Protein AF-A0A8H5B8P2-F1 (afdb_monomer)

Foldseek 3Di:
DDDDDDDFDADPDDDDDDDDDDDDDDDDDDDDDDDDDDDDDDDDDDDPPPPPPPPPPPPPPPDQKDFDQCQAFPQWKDFLQDALQPIDGPNHGDDPVQQQAARIVVFAQWAWEDEPLFPDIFIFGPPDPPDGGGNNSVRRSSSVQQQATDDPVRLVPDDPVLNVLLVVLLVVVLVVCVVPPVSSVVSSVSGRGNVSSCSPQRIWGHWAQDPVDSRYIYTDTD

pLDDT: mean 80.76, std 22.69, range [33.31, 98.12]

InterPro domains:
  IPR046522 Domain of unknown function DUF6699 [PF20415] (76-209)

Sequence (222 aa):
MPSRSKTVRFAHENTIYYPSPAPLAFASSISTATPPTRTYSLPVPRASQKHHVAHIHHQSHATISVPHRYFAPSSISWDLRDRPSTITRYQHHLSSHALNEPATSPPTDFLRIIIPSAPWSIKVYPTTHGAYVRVSDVLDAIYTAFRTNVRSSEFAQLSSRDQSSTSAAYQERYRRLRASPQHYDEEKRAGMKRVDFLMGQTRFVQLVASTRHPDQWTLVIS

Secondary structure (DSSP, 8-state):
------PPP--S-----PPPPPP---------------------------------------PPPEEPGGGSTTSSB-BTTS-GGG-EETTEEPPHHHHHSBSEES--S-EEEE-TT-S-EEEE--SSTTSPPBHHHHHHHHHHHHHSBPPHHHHHTS-HHHHHHHHHHHHHHHHTTTTSHHHHHHHHHT--BGGGGGTT--BEEEEEE-SS-TTEEEEEE-

Nearest PDB structures (foldseek):
  3oz2-assembly1_A  TM=4.095E-01  e=1.571E+00  Thermoplasma acidophilum

Organism: NCBI:txid2480587

Solvent-accessible surface area (backbone atoms only — not comparable to full-atom values): 13537 Å² total; per-residue (Å²): 135,86,82,81,81,84,79,84,62,68,69,94,70,85,85,78,82,75,86,81,83,80,83,86,83,78,87,80,90,88,87,81,85,85,86,89,85,79,90,82,89,84,81,88,82,90,76,86,74,81,75,77,76,74,78,75,77,74,80,75,70,85,67,75,45,39,68,28,70,67,32,36,77,69,44,36,50,41,50,58,87,50,61,70,84,69,32,22,42,95,89,35,65,74,49,75,67,63,34,64,35,54,35,29,46,69,66,38,57,56,41,34,38,38,39,92,76,47,101,59,67,47,75,34,53,29,89,51,87,95,45,51,25,21,37,43,38,49,47,50,40,52,37,52,55,27,68,34,67,44,46,69,74,64,53,67,71,45,54,76,67,52,43,51,43,22,54,48,28,41,52,50,60,26,56,73,32,61,91,39,63,68,60,19,53,50,47,54,68,66,37,48,30,42,53,22,56,41,54,71,38,42,31,54,34,31,49,43,64,40,94,88,39,70,48,35,28,39,56,42,63,74

Structure (mmCIF, N/CA/C/O backbone):
data_AF-A0A8H5B8P2-F1
#
_entry.id   AF-A0A8H5B8P2-F1
#
loop_
_atom_site.group_PDB
_atom_site.id
_atom_site.type_symbol
_atom_site.label_atom_id
_atom_site.label_alt_id
_atom_site.label_comp_id
_atom_site.label_asym_id
_atom_site.label_entity_id
_atom_site.label_seq_id
_atom_site.pdbx_PDB_ins_code
_atom_site.Cartn_x
_atom_site.Cartn_y
_atom_site.Cartn_z
_atom_site.occupancy
_atom_site.B_iso_or_equiv
_atom_site.auth_seq_id
_atom_site.auth_comp_id
_atom_site.auth_asym_id
_atom_site.auth_atom_id
_atom_site.pdbx_PDB_model_num
ATOM 1 N N . MET A 1 1 ? -22.055 7.486 37.032 1.00 43.66 1 MET A N 1
ATOM 2 C CA . MET A 1 1 ? -21.707 7.792 35.624 1.00 43.66 1 MET A CA 1
ATOM 3 C C . MET A 1 1 ? -21.175 6.517 34.974 1.00 43.66 1 MET A C 1
ATOM 5 O O . MET A 1 1 ? -20.060 6.139 35.308 1.00 43.66 1 MET A O 1
ATOM 9 N N . PRO A 1 2 ? -21.935 5.789 34.136 1.00 43.75 2 PRO A N 1
ATOM 10 C CA . PRO A 1 2 ? -21.417 4.578 33.513 1.00 43.75 2 PRO A CA 1
ATOM 11 C C . PRO A 1 2 ? -20.602 4.939 32.263 1.00 43.75 2 PRO A C 1
ATOM 13 O O . PRO A 1 2 ? -21.106 5.553 31.322 1.00 43.75 2 PRO A O 1
ATOM 16 N N . SER A 1 3 ? -19.324 4.561 32.279 1.00 45.66 3 SER A N 1
ATOM 17 C CA . SER A 1 3 ? -18.408 4.638 31.140 1.00 45.66 3 SER A CA 1
ATOM 18 C C . SER A 1 3 ? -18.876 3.678 30.041 1.00 45.66 3 SER A C 1
ATOM 20 O O . SER A 1 3 ? -18.919 2.465 30.241 1.00 45.66 3 SER A O 1
ATOM 22 N N . ARG A 1 4 ? -19.261 4.213 28.876 1.00 46.81 4 ARG A N 1
ATOM 23 C CA . ARG A 1 4 ? -19.552 3.406 27.683 1.00 46.81 4 ARG A CA 1
ATOM 24 C C . ARG A 1 4 ? -18.231 2.931 27.078 1.00 46.81 4 ARG A C 1
ATOM 26 O O . ARG A 1 4 ? -17.570 3.686 26.366 1.00 46.81 4 ARG A O 1
ATOM 33 N N . SER A 1 5 ? -17.871 1.676 27.320 1.00 48.16 5 SER A N 1
ATOM 34 C CA . SER A 1 5 ? -16.799 0.999 26.594 1.00 48.16 5 SER A CA 1
ATOM 35 C C . SER A 1 5 ? -17.194 0.853 25.117 1.00 48.16 5 SER A C 1
ATOM 37 O O . SER A 1 5 ? -18.199 0.239 24.759 1.00 48.16 5 SER A O 1
ATOM 39 N N . LYS A 1 6 ? -16.425 1.493 24.230 1.00 59.62 6 LYS A N 1
ATOM 40 C CA . LYS A 1 6 ? -16.560 1.354 22.774 1.00 59.62 6 LYS A CA 1
ATOM 41 C C . LYS A 1 6 ? -15.760 0.136 22.330 1.00 59.62 6 LYS A C 1
ATOM 43 O O . LYS A 1 6 ? -14.539 0.196 22.252 1.00 59.62 6 LYS A O 1
ATOM 48 N N . THR A 1 7 ? -16.453 -0.950 22.021 1.00 61.16 7 THR A N 1
ATOM 49 C CA . THR A 1 7 ? -15.835 -2.180 21.517 1.00 61.16 7 THR A CA 1
ATOM 50 C C . THR A 1 7 ? -15.622 -2.094 20.003 1.00 61.16 7 THR A C 1
ATOM 52 O O . THR A 1 7 ? -16.558 -1.806 19.251 1.00 61.16 7 THR A O 1
ATOM 55 N N . VAL A 1 8 ? -14.390 -2.338 19.550 1.00 59.16 8 VAL A N 1
ATOM 56 C CA . VAL A 1 8 ? -14.042 -2.500 18.129 1.00 59.16 8 VAL A CA 1
ATOM 57 C C . VAL A 1 8 ? -14.514 -3.882 17.674 1.00 59.16 8 VAL A C 1
ATOM 59 O O . VAL A 1 8 ? -14.277 -4.874 18.358 1.00 59.16 8 VAL A O 1
ATOM 62 N N . ARG A 1 9 ? -15.218 -3.952 16.540 1.00 68.69 9 ARG A N 1
ATOM 63 C CA . ARG A 1 9 ? -15.682 -5.217 15.954 1.00 68.69 9 ARG A CA 1
ATOM 64 C C . ARG A 1 9 ? -14.689 -5.692 14.897 1.00 68.69 9 ARG A C 1
ATOM 66 O O . ARG A 1 9 ? -14.282 -4.904 14.045 1.00 68.69 9 ARG A O 1
ATOM 73 N N . PHE A 1 10 ? -14.342 -6.973 14.949 1.00 66.69 10 PHE A N 1
ATOM 74 C CA . PHE A 1 10 ? -13.517 -7.655 13.956 1.00 66.69 10 PHE A CA 1
ATOM 75 C C . PHE A 1 10 ? -14.408 -8.564 13.103 1.00 66.69 10 PHE A C 1
ATOM 77 O O . PHE A 1 10 ? -15.399 -9.100 13.601 1.00 66.69 10 PHE A O 1
ATOM 84 N N . ALA A 1 11 ? -14.082 -8.721 11.821 1.00 58.22 11 ALA A N 1
ATOM 85 C CA . ALA A 1 11 ? -14.733 -9.723 10.984 1.00 58.22 11 ALA A CA 1
ATOM 86 C C . ALA A 1 11 ? -14.105 -11.092 11.281 1.00 58.22 11 ALA A C 1
ATOM 88 O O . ALA A 1 11 ? -12.880 -11.213 11.290 1.00 58.22 11 ALA A O 1
ATOM 89 N N . HIS A 1 12 ? -14.935 -12.104 11.540 1.00 49.75 12 HIS A N 1
ATOM 90 C CA . HIS A 1 12 ? -14.459 -13.457 11.838 1.00 49.75 12 HIS A CA 1
ATOM 91 C C . HIS A 1 12 ? -14.058 -14.239 10.578 1.00 49.75 12 HIS A C 1
ATOM 93 O O . HIS A 1 12 ? -13.235 -15.143 10.675 1.00 49.75 12 HIS A O 1
ATOM 99 N N . GLU A 1 13 ? -14.560 -13.862 9.397 1.00 46.22 13 GLU A N 1
ATOM 100 C CA . GLU A 1 13 ? -14.310 -14.576 8.141 1.00 46.22 13 GLU A CA 1
ATOM 101 C C . GLU A 1 13 ? -14.229 -13.613 6.950 1.00 46.22 13 GLU A C 1
ATOM 103 O O . GLU A 1 13 ? -14.935 -12.605 6.886 1.00 46.22 13 GLU A O 1
ATOM 108 N N . ASN A 1 14 ? -13.334 -13.920 6.007 1.00 42.34 14 ASN A N 1
ATOM 109 C CA . ASN A 1 14 ? -13.108 -13.143 4.792 1.00 42.34 14 ASN A CA 1
ATOM 110 C C . ASN A 1 14 ? -13.925 -13.784 3.659 1.00 42.34 14 ASN A C 1
ATOM 112 O O . ASN A 1 14 ? -13.447 -14.705 2.999 1.00 42.34 14 ASN A O 1
ATOM 116 N N . THR A 1 15 ? -15.174 -13.358 3.462 1.00 39.72 15 THR A N 1
ATOM 117 C CA . THR A 1 15 ? -16.018 -13.888 2.380 1.00 39.72 15 THR A CA 1
ATOM 118 C C . THR A 1 15 ? -15.561 -13.295 1.048 1.00 39.72 15 THR A C 1
ATOM 120 O O . THR A 1 15 ? -15.961 -12.199 0.659 1.00 39.72 15 THR A O 1
ATOM 123 N N . ILE A 1 16 ? -14.675 -14.007 0.353 1.00 48.00 16 ILE A N 1
ATOM 124 C CA . ILE A 1 16 ? -14.301 -13.695 -1.026 1.00 48.00 16 ILE A CA 1
ATOM 125 C C . ILE A 1 16 ? -15.439 -14.194 -1.920 1.00 48.00 16 ILE A C 1
ATOM 127 O O . ILE A 1 16 ? -15.612 -15.395 -2.106 1.00 48.00 16 ILE A O 1
ATOM 131 N N . TYR A 1 17 ? -16.238 -13.268 -2.449 1.00 36.03 17 TYR A N 1
ATOM 132 C CA . TYR A 1 17 ? -17.205 -13.560 -3.505 1.00 36.03 17 TYR A CA 1
ATOM 133 C C . TYR A 1 17 ? -16.442 -13.695 -4.829 1.00 36.03 17 TYR A C 1
ATOM 135 O O . TYR A 1 17 ? -15.932 -12.706 -5.356 1.00 36.03 17 TYR A O 1
ATOM 143 N N . TYR A 1 18 ? -16.347 -14.912 -5.360 1.00 46.88 18 TYR A N 1
ATOM 144 C CA . TYR A 1 18 ? -15.909 -15.143 -6.736 1.00 46.88 18 TYR A CA 1
ATOM 145 C C . TYR A 1 18 ? -17.135 -15.073 -7.658 1.00 46.88 18 TYR A C 1
ATOM 147 O O . TYR A 1 18 ? -18.094 -15.812 -7.425 1.00 46.88 18 TYR A O 1
ATOM 155 N N . PRO A 1 19 ? -17.154 -14.223 -8.699 1.00 45.38 19 PRO A N 1
ATOM 156 C CA . PRO A 1 19 ? -18.167 -14.335 -9.737 1.00 45.38 19 PRO A CA 1
ATOM 157 C C . PRO A 1 19 ? -17.926 -15.615 -10.552 1.00 45.38 19 PRO A C 1
ATOM 159 O O . PRO A 1 19 ? -16.839 -15.841 -11.081 1.00 45.38 19 PRO A O 1
ATOM 162 N N . SER A 1 20 ? -18.957 -16.456 -10.622 1.00 43.06 20 SER A N 1
ATOM 163 C CA . SER A 1 20 ? -19.000 -17.666 -11.447 1.00 43.06 20 SER A CA 1
ATOM 164 C C . SER A 1 20 ? -18.915 -17.309 -12.940 1.00 43.06 20 SER A C 1
ATOM 166 O O . SER A 1 20 ? -19.689 -16.455 -13.385 1.00 43.06 20 SER A O 1
ATOM 168 N N . PRO A 1 21 ? -18.029 -17.928 -13.740 1.00 44.72 21 PRO A N 1
ATOM 169 C CA . PRO A 1 21 ? -18.060 -17.770 -15.187 1.00 44.72 21 PRO A CA 1
ATOM 170 C C . PRO A 1 21 ? -19.204 -18.600 -15.788 1.00 44.72 21 PRO A C 1
ATOM 172 O O . PRO A 1 21 ? -19.277 -19.817 -15.615 1.00 44.72 21 PRO A O 1
ATOM 175 N N . ALA A 1 22 ? -20.103 -17.932 -16.512 1.00 47.09 22 ALA A N 1
ATOM 176 C CA . ALA A 1 22 ? -21.122 -18.583 -17.329 1.00 47.09 22 ALA A CA 1
ATOM 177 C C . ALA A 1 22 ? -20.475 -19.362 -18.497 1.00 47.09 22 ALA A C 1
ATOM 179 O O . ALA A 1 22 ? -19.516 -18.865 -19.096 1.00 47.09 22 ALA A O 1
ATOM 180 N N . PRO A 1 23 ? -20.990 -20.547 -18.870 1.00 41.59 23 PRO A N 1
ATOM 181 C CA . PRO A 1 23 ? -20.515 -21.271 -20.042 1.00 41.59 23 PRO A CA 1
ATOM 182 C C . PRO A 1 23 ? -21.134 -20.683 -21.318 1.00 41.59 23 PRO A C 1
ATOM 184 O O . PRO A 1 23 ? -22.352 -20.694 -21.491 1.00 41.59 23 PRO A O 1
ATOM 187 N N . LEU A 1 24 ? -20.299 -20.201 -22.242 1.00 43.72 24 LEU A N 1
ATOM 188 C CA . LEU A 1 24 ? -20.716 -19.947 -23.621 1.00 43.72 24 LEU A CA 1
ATOM 189 C C . LEU A 1 24 ? -20.666 -21.264 -24.398 1.00 43.72 24 LEU A C 1
ATOM 191 O O . LEU A 1 24 ? -19.603 -21.727 -24.807 1.00 43.72 24 LEU A O 1
ATOM 195 N N . ALA A 1 25 ? -21.839 -21.861 -24.588 1.00 38.59 25 ALA A N 1
ATOM 196 C CA . ALA A 1 25 ? -22.074 -22.867 -25.607 1.00 38.59 25 ALA A CA 1
ATOM 197 C C . ALA A 1 25 ? -22.373 -22.158 -26.935 1.00 38.59 25 ALA A C 1
ATOM 199 O O . ALA A 1 25 ? -23.332 -21.394 -27.023 1.00 38.59 25 ALA A O 1
ATOM 200 N N . PHE A 1 26 ? -21.587 -22.443 -27.972 1.00 42.16 26 PHE A N 1
ATOM 201 C CA . PHE A 1 26 ? -22.010 -22.245 -29.356 1.00 42.16 26 PHE A CA 1
ATOM 202 C C . PHE A 1 26 ? -21.913 -23.581 -30.096 1.00 42.16 26 PHE A C 1
ATOM 204 O O . PHE A 1 26 ? -20.838 -24.157 -30.255 1.00 42.16 26 PHE A O 1
ATOM 211 N N . ALA A 1 27 ? -23.090 -24.064 -30.487 1.00 36.84 27 ALA A N 1
ATOM 212 C CA . ALA A 1 27 ? -23.353 -25.150 -31.423 1.00 36.84 27 ALA A CA 1
ATOM 213 C C . ALA A 1 27 ? -22.840 -24.755 -32.830 1.00 36.84 27 ALA A C 1
ATOM 215 O O . ALA A 1 27 ? -22.986 -23.608 -33.236 1.00 36.84 27 ALA A O 1
ATOM 216 N N . SER A 1 28 ? -22.050 -25.600 -33.497 1.00 33.31 28 SER A N 1
ATOM 217 C CA . SER A 1 28 ? -22.461 -26.610 -34.494 1.00 33.31 28 SER A CA 1
ATOM 218 C C . SER A 1 28 ? -22.389 -26.134 -35.955 1.00 33.31 28 SER A C 1
ATOM 220 O O . SER A 1 28 ? -23.161 -25.291 -36.386 1.00 33.31 28 SER A O 1
ATOM 222 N N . SER A 1 29 ? -21.523 -26.835 -36.700 1.00 36.91 29 SER A N 1
ATOM 223 C CA . SER A 1 29 ? -21.770 -27.414 -38.032 1.00 36.91 29 SER A CA 1
ATOM 224 C C . SER A 1 29 ? -21.910 -26.487 -39.245 1.00 36.91 29 SER A C 1
ATOM 226 O O . SER A 1 29 ? -22.884 -25.763 -39.376 1.00 36.91 29 SER A O 1
ATOM 228 N N . ILE A 1 30 ? -20.996 -26.650 -40.209 1.00 39.03 30 ILE A N 1
ATOM 229 C CA . ILE A 1 30 ? -21.227 -27.124 -41.594 1.00 39.03 30 ILE A CA 1
ATOM 230 C C . ILE A 1 30 ? -19.943 -26.825 -42.384 1.00 39.03 30 ILE A C 1
ATOM 232 O O . ILE A 1 30 ? -19.591 -25.666 -42.577 1.00 39.03 30 ILE A O 1
ATOM 236 N N . SER A 1 31 ? -19.255 -27.860 -42.871 1.00 36.06 31 SER A N 1
ATOM 237 C CA . SER A 1 31 ? -18.649 -27.852 -44.210 1.00 36.06 31 SER A CA 1
ATOM 238 C C . SER A 1 31 ? -18.253 -29.264 -44.623 1.00 36.06 31 SER A C 1
ATOM 240 O O . SER A 1 31 ? -17.668 -30.040 -43.870 1.00 36.06 31 SER A O 1
ATOM 242 N N . THR A 1 32 ? -18.683 -29.572 -45.831 1.00 36.06 32 THR A N 1
ATOM 243 C CA . THR A 1 32 ? -18.714 -30.845 -46.533 1.00 36.06 32 THR A CA 1
ATOM 244 C C . THR A 1 32 ? -17.417 -31.095 -47.309 1.00 36.06 32 THR A C 1
ATOM 246 O O . THR A 1 32 ? -16.750 -30.156 -47.727 1.00 36.06 32 THR A O 1
ATOM 249 N N . ALA A 1 33 ? -17.195 -32.377 -47.612 1.00 38.16 33 ALA A N 1
ATOM 250 C CA . ALA A 1 33 ? -16.468 -32.924 -48.765 1.00 38.16 33 ALA A CA 1
ATOM 251 C C . ALA A 1 33 ? -14.920 -32.939 -48.758 1.00 38.16 33 ALA A C 1
ATOM 253 O O . ALA A 1 33 ? -14.226 -31.947 -48.954 1.00 38.16 33 ALA A O 1
ATOM 254 N N . THR A 1 34 ? -14.420 -34.171 -48.632 1.00 41.62 34 THR A N 1
ATOM 255 C CA . THR A 1 34 ? -13.112 -34.714 -49.031 1.00 41.62 34 THR A CA 1
ATOM 256 C C . THR A 1 34 ? -12.798 -34.510 -50.525 1.00 41.62 34 THR A C 1
ATOM 258 O O . THR A 1 34 ? -13.709 -34.384 -51.343 1.00 41.62 34 THR A O 1
ATOM 261 N N . PRO A 1 35 ? -11.506 -34.575 -50.910 1.00 49.66 35 PRO A N 1
ATOM 262 C CA . PRO A 1 35 ? -11.036 -35.798 -51.575 1.00 49.66 35 PRO A CA 1
ATOM 263 C C . PRO A 1 35 ? -9.657 -36.300 -51.085 1.00 49.66 35 PRO A C 1
ATOM 265 O O . PRO A 1 35 ? -8.917 -35.567 -50.431 1.00 49.66 35 PRO A O 1
ATOM 268 N N . PRO A 1 36 ? -9.307 -37.573 -51.368 1.00 50.88 36 PRO A N 1
ATOM 269 C CA . PRO A 1 36 ? -8.186 -38.268 -50.743 1.00 50.88 36 PRO A CA 1
ATOM 270 C C . PRO A 1 36 ? -6.921 -38.194 -51.600 1.00 50.88 36 PRO A C 1
ATOM 272 O O . PRO A 1 36 ? -7.018 -38.285 -52.822 1.00 50.88 36 PRO A O 1
ATOM 275 N N . THR A 1 37 ? -5.726 -38.192 -50.997 1.00 38.84 37 THR A N 1
ATOM 276 C CA . THR A 1 37 ? -4.611 -38.995 -51.540 1.00 38.84 37 THR A CA 1
ATOM 277 C C . THR A 1 37 ? -3.424 -39.172 -50.583 1.00 38.84 37 THR A C 1
ATOM 279 O O . THR A 1 37 ? -2.841 -38.214 -50.095 1.00 38.84 37 THR A O 1
ATOM 282 N N . ARG A 1 38 ? -3.024 -40.447 -50.478 1.00 39.72 38 ARG A N 1
ATOM 283 C CA . ARG A 1 38 ? -1.657 -40.994 -50.365 1.00 39.72 38 ARG A CA 1
ATOM 284 C C . ARG A 1 38 ? -0.873 -40.845 -49.056 1.00 39.72 38 ARG A C 1
ATOM 286 O O . ARG A 1 38 ? -0.020 -39.988 -48.872 1.00 39.72 38 ARG A O 1
ATOM 293 N N . THR A 1 39 ? -1.057 -41.887 -48.252 1.00 41.22 39 THR A N 1
ATOM 294 C CA . THR A 1 39 ? -0.019 -42.675 -47.578 1.00 41.22 39 THR A CA 1
ATOM 295 C C . THR A 1 39 ? 1.310 -42.749 -48.343 1.00 41.22 39 THR A C 1
ATOM 297 O O . THR A 1 39 ? 1.363 -43.305 -49.437 1.00 41.22 39 THR A O 1
ATOM 300 N N . TYR A 1 40 ? 2.389 -42.298 -47.701 1.00 42.34 40 TYR A N 1
ATOM 301 C CA . TYR A 1 40 ? 3.724 -42.887 -47.817 1.00 42.34 40 TYR A CA 1
ATOM 302 C C . TYR A 1 40 ? 4.366 -42.891 -46.430 1.00 42.34 40 TYR A C 1
ATOM 304 O O . TYR A 1 40 ? 4.861 -41.884 -45.936 1.00 42.34 40 TYR A O 1
ATOM 312 N N . SER A 1 41 ? 4.310 -44.051 -45.787 1.00 42.19 41 SER A N 1
ATOM 313 C CA . SER A 1 41 ? 5.134 -44.407 -44.639 1.00 42.19 41 SER A CA 1
ATOM 314 C C . SER A 1 41 ? 6.426 -45.041 -45.147 1.00 42.19 41 SER A C 1
ATOM 316 O O . SER A 1 41 ? 6.364 -46.065 -45.826 1.00 42.19 41 SER A O 1
ATOM 318 N N . LEU A 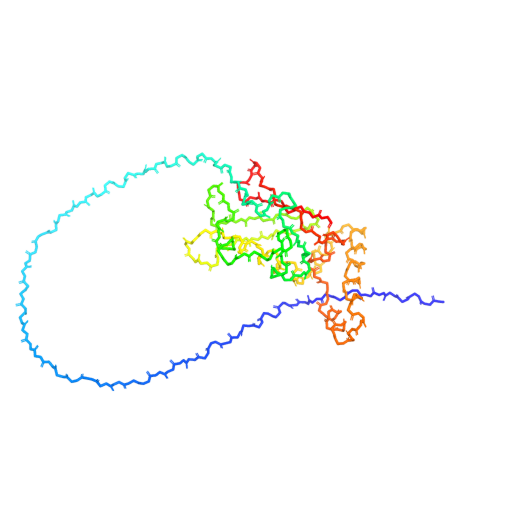1 42 ? 7.578 -44.480 -44.778 1.00 42.34 42 LEU A N 1
ATOM 319 C CA . LEU A 1 42 ? 8.862 -45.182 -44.816 1.00 42.34 42 LEU A CA 1
ATOM 320 C C . LEU A 1 42 ? 9.676 -44.904 -43.537 1.00 42.34 42 LEU A C 1
ATOM 322 O O . LEU A 1 42 ? 9.447 -43.886 -42.880 1.00 42.34 42 LEU A O 1
ATOM 326 N N . PRO A 1 43 ? 10.572 -45.831 -43.143 1.00 40.03 43 PRO A N 1
ATOM 327 C CA . PRO A 1 43 ? 10.967 -46.039 -41.750 1.00 40.03 43 PRO A CA 1
ATOM 328 C C . PRO A 1 43 ? 12.413 -45.598 -41.431 1.00 40.03 43 PRO A C 1
ATOM 330 O O . PRO A 1 43 ? 13.298 -45.838 -42.243 1.00 40.03 43 PRO A O 1
ATOM 333 N N . VAL A 1 44 ? 12.639 -45.173 -40.166 1.00 40.53 44 VAL A N 1
ATOM 334 C CA . VAL A 1 44 ? 13.859 -45.436 -39.336 1.00 40.53 44 VAL A CA 1
ATOM 335 C C . VAL A 1 44 ? 15.137 -44.639 -39.759 1.00 40.53 44 VAL A C 1
ATOM 337 O O . VAL A 1 44 ? 15.223 -44.275 -40.923 1.00 40.53 44 VAL A O 1
ATOM 340 N N . PRO A 1 45 ? 16.147 -44.311 -38.896 1.00 46.19 45 PRO A N 1
ATOM 341 C CA . PRO A 1 45 ? 16.475 -44.825 -37.560 1.00 46.19 45 PRO A CA 1
ATOM 342 C C . PRO A 1 45 ? 16.653 -43.822 -36.406 1.00 46.19 45 PRO A C 1
ATOM 344 O O . PRO A 1 45 ? 17.013 -42.657 -36.533 1.00 46.19 45 PRO A O 1
ATOM 347 N N . ARG A 1 46 ? 16.495 -44.420 -35.226 1.00 45.41 46 ARG A N 1
ATOM 348 C CA . ARG A 1 46 ? 16.788 -43.955 -33.874 1.00 45.41 46 ARG A CA 1
ATOM 349 C C . ARG A 1 46 ? 18.294 -43.698 -33.699 1.00 45.41 46 ARG A C 1
ATOM 351 O O . ARG A 1 46 ? 19.063 -44.645 -33.559 1.00 45.41 46 ARG A O 1
ATOM 358 N N . ALA A 1 47 ? 18.708 -42.434 -33.652 1.00 42.25 47 ALA A N 1
ATOM 359 C CA . ALA A 1 47 ? 20.016 -42.052 -33.127 1.00 42.25 47 ALA A CA 1
ATOM 360 C C . ALA A 1 47 ? 19.871 -41.696 -31.640 1.00 42.25 47 ALA A C 1
ATOM 362 O O . ALA A 1 47 ? 19.249 -40.701 -31.277 1.00 42.25 47 ALA A O 1
ATOM 363 N N . SER A 1 48 ? 20.432 -42.539 -30.773 1.00 49.94 48 SER A N 1
ATOM 364 C CA . SER A 1 48 ? 20.592 -42.269 -29.344 1.00 49.94 48 SER A CA 1
ATOM 365 C C . SER A 1 48 ? 21.584 -41.121 -29.139 1.00 49.94 48 SER A C 1
ATOM 367 O O . SER A 1 48 ? 22.778 -41.354 -28.955 1.00 49.94 48 SER A O 1
ATOM 369 N N . GLN A 1 49 ? 21.108 -39.876 -29.151 1.00 44.50 49 GLN A N 1
ATOM 370 C CA . GLN A 1 49 ? 21.882 -38.753 -28.630 1.00 44.50 49 GLN A CA 1
ATOM 371 C C . GLN A 1 49 ? 21.788 -38.760 -27.103 1.00 44.50 49 GLN A C 1
ATOM 373 O O . GLN A 1 49 ? 20.792 -38.357 -26.504 1.00 44.50 49 GLN A O 1
ATOM 378 N N . LYS A 1 50 ? 22.858 -39.238 -26.459 1.00 40.41 50 LYS A N 1
ATOM 379 C CA . LYS A 1 50 ? 23.154 -38.911 -25.065 1.00 40.41 50 LYS A CA 1
ATOM 380 C C . LYS A 1 50 ? 23.426 -37.408 -25.011 1.00 40.41 50 LYS A C 1
ATOM 382 O O . LYS A 1 50 ? 24.559 -36.975 -25.202 1.00 40.41 50 LYS A O 1
ATOM 387 N N . HIS A 1 51 ? 22.385 -36.610 -24.798 1.00 41.59 51 HIS A N 1
ATOM 388 C CA . HIS A 1 51 ? 22.563 -35.222 -24.405 1.00 41.59 51 HIS A CA 1
ATOM 389 C C . HIS A 1 51 ? 23.203 -35.232 -23.019 1.00 41.59 51 HIS A C 1
ATOM 391 O O . HIS A 1 51 ? 22.541 -35.458 -22.009 1.00 41.59 51 HIS A O 1
ATOM 397 N N . HIS A 1 52 ? 24.519 -35.031 -22.985 1.00 42.38 52 HIS A N 1
ATOM 398 C CA . HIS A 1 52 ? 25.179 -34.515 -21.801 1.00 42.38 52 HIS A CA 1
ATOM 399 C C . HIS A 1 52 ? 24.514 -33.175 -21.492 1.00 42.38 52 HIS A C 1
ATOM 401 O O . HIS A 1 52 ? 24.785 -32.169 -22.145 1.00 42.38 52 HIS A O 1
ATOM 407 N N . VAL A 1 53 ? 23.594 -33.181 -20.529 1.00 44.81 53 VAL A N 1
ATOM 408 C CA . VAL A 1 53 ? 23.133 -31.961 -19.878 1.00 44.81 53 VAL A CA 1
ATOM 409 C C . VAL A 1 53 ? 24.364 -31.412 -19.175 1.00 44.81 53 VAL A C 1
ATOM 411 O O . VAL A 1 53 ? 24.756 -31.887 -18.110 1.00 44.81 53 VAL A O 1
ATOM 414 N N . ALA A 1 54 ? 25.041 -30.469 -19.828 1.00 42.38 54 ALA A N 1
ATOM 415 C CA . ALA A 1 54 ? 26.002 -29.625 -19.157 1.00 42.38 54 ALA A CA 1
ATOM 416 C C . ALA A 1 54 ? 25.224 -28.932 -18.038 1.00 42.38 54 ALA A C 1
ATOM 418 O O . ALA A 1 54 ? 24.395 -28.059 -18.292 1.00 42.38 54 ALA A O 1
ATOM 419 N N . HIS A 1 55 ? 25.434 -29.379 -16.802 1.00 44.53 55 HIS A N 1
ATOM 420 C CA . HIS A 1 55 ? 25.032 -28.630 -15.627 1.00 44.53 55 HIS A CA 1
ATOM 421 C C . HIS A 1 55 ? 25.836 -27.333 -15.654 1.00 44.53 55 HIS A C 1
ATOM 423 O O . HIS A 1 55 ? 26.949 -27.264 -15.133 1.00 44.53 55 HIS A O 1
ATOM 429 N N . ILE A 1 56 ? 25.287 -26.315 -16.318 1.00 46.78 56 ILE A N 1
ATOM 430 C CA . ILE A 1 56 ? 25.736 -24.940 -16.172 1.00 46.78 56 ILE A CA 1
ATOM 431 C C . ILE A 1 56 ? 25.462 -24.607 -14.713 1.00 46.78 56 ILE A C 1
ATOM 433 O O . ILE A 1 56 ? 24.330 -24.350 -14.304 1.00 46.78 56 ILE A O 1
ATOM 437 N N . HIS A 1 57 ? 26.509 -24.706 -13.905 1.00 42.72 57 HIS A N 1
ATOM 438 C CA . HIS A 1 57 ? 26.518 -24.210 -12.547 1.00 42.72 57 HIS A CA 1
ATOM 439 C C . HIS A 1 57 ? 26.480 -22.685 -12.667 1.00 42.72 57 HIS A C 1
ATOM 441 O O . HIS A 1 57 ? 27.514 -22.024 -12.736 1.00 42.72 57 HIS A O 1
ATOM 447 N N . HIS A 1 58 ? 25.278 -22.120 -12.797 1.00 46.78 58 HIS A N 1
ATOM 448 C CA . HIS A 1 58 ? 25.083 -20.688 -12.657 1.00 46.78 58 HIS A CA 1
ATOM 449 C C . HIS A 1 58 ? 25.435 -20.344 -11.212 1.00 46.78 58 HIS A C 1
ATOM 451 O O . HIS A 1 58 ? 24.621 -20.496 -10.305 1.00 46.78 58 HIS A O 1
ATOM 457 N N . GLN A 1 59 ? 26.679 -19.917 -10.997 1.00 42.31 59 GLN A N 1
ATOM 458 C CA . GLN A 1 59 ? 27.050 -19.164 -9.811 1.00 42.31 59 GLN A CA 1
ATOM 459 C C . GLN A 1 59 ? 26.192 -17.898 -9.820 1.00 42.31 59 GLN A C 1
ATOM 461 O O . GLN A 1 59 ? 26.491 -16.920 -10.503 1.00 42.31 59 GLN A O 1
ATOM 466 N N . SER A 1 60 ? 25.061 -17.957 -9.119 1.00 50.59 60 SER A N 1
ATOM 467 C CA . SER A 1 60 ? 24.177 -16.825 -8.903 1.00 50.59 60 SER A CA 1
ATOM 468 C C . SER A 1 60 ? 24.891 -15.853 -7.971 1.00 50.59 60 SER A C 1
ATOM 470 O O . SER A 1 60 ? 24.741 -15.912 -6.749 1.00 50.59 60 SER A O 1
ATOM 472 N N . HIS A 1 61 ? 25.707 -14.966 -8.534 1.00 53.53 61 HIS A N 1
ATOM 473 C CA . HIS A 1 61 ? 26.043 -13.735 -7.837 1.00 53.53 61 HIS A CA 1
ATOM 474 C C . HIS A 1 61 ? 24.718 -13.051 -7.505 1.00 53.53 61 HIS A C 1
ATOM 476 O O . HIS A 1 61 ? 23.895 -12.841 -8.395 1.00 53.53 61 HIS A O 1
ATOM 482 N N . ALA A 1 62 ? 24.479 -12.774 -6.223 1.00 58.28 62 ALA A N 1
ATOM 483 C CA . ALA A 1 62 ? 23.279 -12.084 -5.780 1.00 58.28 62 ALA A CA 1
ATOM 484 C C . ALA A 1 62 ? 23.278 -10.674 -6.389 1.00 58.28 62 ALA A C 1
ATOM 486 O O . ALA A 1 62 ? 23.893 -9.750 -5.860 1.00 58.28 62 ALA A O 1
ATOM 487 N N . THR A 1 63 ? 22.647 -10.519 -7.551 1.00 67.75 63 THR A N 1
ATOM 488 C CA . THR A 1 63 ? 22.462 -9.222 -8.193 1.00 67.75 63 THR A CA 1
ATOM 489 C C . THR A 1 63 ? 21.520 -8.397 -7.337 1.00 67.75 63 THR A C 1
ATOM 491 O O . THR A 1 63 ? 20.384 -8.797 -7.082 1.00 67.75 63 THR A O 1
ATOM 494 N N . ILE A 1 64 ? 22.006 -7.244 -6.881 1.00 78.25 64 ILE A N 1
ATOM 495 C CA . ILE A 1 64 ? 21.196 -6.272 -6.153 1.00 78.25 64 ILE A CA 1
ATOM 496 C C . ILE A 1 64 ? 20.105 -5.781 -7.106 1.00 78.25 64 ILE A C 1
ATOM 498 O O . ILE A 1 64 ? 20.400 -5.231 -8.165 1.00 78.25 64 ILE A O 1
ATOM 502 N N . SER A 1 65 ? 18.849 -6.010 -6.734 1.00 87.38 65 SER A N 1
ATOM 503 C CA . SER A 1 65 ? 17.697 -5.564 -7.509 1.00 87.38 65 SER A CA 1
ATOM 504 C C . SER A 1 65 ? 17.458 -4.072 -7.273 1.00 87.38 65 SER A C 1
ATOM 506 O O . SER A 1 65 ? 17.333 -3.630 -6.129 1.00 87.38 65 SER A O 1
ATOM 508 N N . VAL A 1 66 ? 17.423 -3.283 -8.348 1.00 91.00 66 VAL A N 1
ATOM 509 C CA . VAL A 1 66 ? 17.218 -1.831 -8.289 1.00 91.00 66 VAL A CA 1
ATOM 510 C C . VAL A 1 66 ? 15.729 -1.501 -8.479 1.00 91.00 66 VAL A C 1
ATOM 512 O O . VAL A 1 66 ? 15.131 -1.994 -9.440 1.00 91.00 66 VAL A O 1
ATOM 515 N N . PRO A 1 67 ? 15.116 -0.659 -7.619 1.00 93.56 67 PRO A N 1
ATOM 516 C CA . PRO A 1 67 ? 13.745 -0.169 -7.790 1.00 93.56 67 PRO A CA 1
ATOM 517 C C . PRO A 1 67 ? 13.539 0.585 -9.094 1.00 93.56 67 PRO A C 1
ATOM 519 O O . PRO A 1 67 ? 14.334 1.448 -9.468 1.00 93.56 67 PRO A O 1
ATOM 522 N N . HIS A 1 68 ? 12.401 0.325 -9.740 1.00 96.00 68 HIS A N 1
ATOM 523 C CA . HIS A 1 68 ? 11.901 1.187 -10.798 1.00 96.00 68 HIS A CA 1
ATOM 524 C C .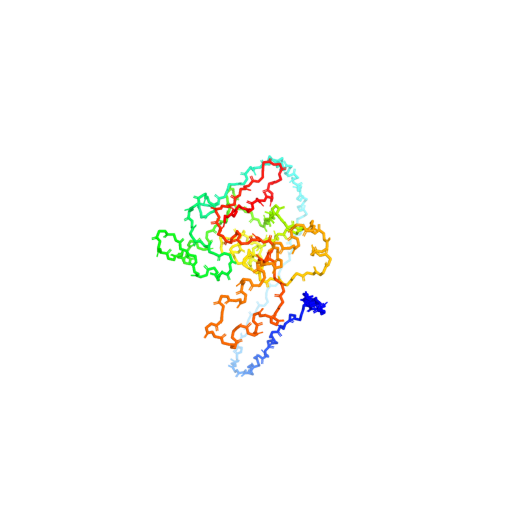 HIS A 1 68 ? 11.783 2.637 -10.308 1.00 96.00 68 HIS A C 1
ATOM 526 O O . HIS A 1 68 ? 11.408 2.891 -9.161 1.00 96.00 68 HIS A O 1
ATOM 532 N N . ARG A 1 69 ? 12.024 3.609 -11.197 1.00 95.81 69 ARG A N 1
ATOM 533 C CA . ARG A 1 69 ? 12.038 5.051 -10.873 1.00 95.81 69 ARG A CA 1
ATOM 534 C C . ARG A 1 69 ? 10.775 5.564 -10.173 1.00 95.81 69 ARG A C 1
ATOM 536 O O . ARG A 1 69 ? 10.844 6.564 -9.478 1.00 95.81 69 ARG A O 1
ATOM 543 N N . TYR A 1 70 ? 9.621 4.915 -10.342 1.00 96.19 70 TYR A N 1
ATOM 544 C CA . TYR A 1 70 ? 8.381 5.323 -9.663 1.00 96.19 70 TYR A CA 1
ATOM 545 C C . TYR A 1 70 ? 8.365 4.991 -8.173 1.00 96.19 70 TYR A C 1
ATOM 547 O O . TYR A 1 70 ? 7.586 5.581 -7.432 1.00 96.19 70 TYR A O 1
ATOM 555 N N . PHE A 1 71 ? 9.240 4.091 -7.732 1.00 96.44 71 PHE A N 1
ATOM 556 C CA . PHE A 1 71 ? 9.401 3.740 -6.329 1.00 96.44 71 PHE A CA 1
ATOM 557 C C . PHE A 1 71 ? 10.555 4.486 -5.655 1.00 96.44 71 PHE A C 1
ATOM 559 O O . PHE A 1 71 ? 10.783 4.280 -4.467 1.00 96.44 71 PHE A O 1
ATOM 566 N N . ALA A 1 72 ? 11.261 5.355 -6.385 1.00 94.62 72 ALA A N 1
ATOM 567 C CA . ALA A 1 72 ? 12.250 6.258 -5.811 1.00 94.62 72 ALA A CA 1
ATOM 568 C C . ALA A 1 72 ? 11.570 7.351 -4.953 1.00 94.62 72 ALA A C 1
ATOM 570 O O . ALA A 1 72 ? 10.387 7.648 -5.169 1.00 94.62 72 ALA A O 1
ATOM 571 N N . PRO A 1 73 ? 12.304 7.981 -4.010 1.00 94.38 73 PRO A N 1
ATOM 572 C CA . PRO A 1 73 ? 11.772 9.023 -3.134 1.00 94.38 73 PRO A CA 1
ATOM 573 C C . PRO A 1 73 ? 10.932 10.061 -3.875 1.00 94.38 73 PRO A C 1
ATOM 575 O O . PRO A 1 73 ? 11.406 10.680 -4.830 1.00 94.38 73 PRO A O 1
ATOM 578 N N . SER A 1 74 ? 9.687 10.244 -3.432 1.00 88.56 74 SER A N 1
ATOM 579 C CA . SER A 1 74 ? 8.780 11.304 -3.898 1.00 88.56 74 SER A CA 1
ATOM 580 C C . SER A 1 74 ? 8.572 11.342 -5.419 1.00 88.56 74 SER A C 1
ATOM 582 O O . SER A 1 74 ? 8.228 12.379 -5.986 1.00 88.56 74 SER A O 1
ATOM 584 N N . SER A 1 75 ? 8.780 10.212 -6.101 1.00 94.44 75 SER A N 1
ATOM 585 C CA . SER A 1 75 ? 8.643 10.129 -7.559 1.00 94.44 75 SER A CA 1
ATOM 586 C C . SER A 1 75 ? 7.191 10.034 -8.017 1.00 94.44 75 SER A C 1
ATOM 588 O O . SER A 1 75 ? 6.890 10.351 -9.170 1.00 94.44 75 SER A O 1
ATOM 590 N N . ILE A 1 76 ? 6.299 9.626 -7.114 1.00 96.50 76 ILE A N 1
ATOM 591 C CA . ILE A 1 76 ? 4.849 9.602 -7.293 1.00 96.50 76 ILE A CA 1
ATOM 592 C C . ILE A 1 76 ? 4.167 10.188 -6.053 1.00 96.50 76 ILE A C 1
ATOM 594 O O . ILE A 1 76 ? 4.687 10.091 -4.943 1.00 96.50 76 ILE A O 1
ATOM 598 N N . SER A 1 77 ? 2.989 10.777 -6.239 1.00 97.00 77 SER A N 1
ATOM 599 C CA . SER A 1 77 ? 2.082 11.164 -5.163 1.00 97.00 77 SER A CA 1
ATOM 600 C C . SER A 1 77 ? 0.952 10.150 -5.082 1.00 97.00 77 SER A C 1
ATOM 602 O O . SER A 1 77 ? 0.227 9.935 -6.059 1.00 97.00 77 SER A O 1
ATOM 604 N N . TRP A 1 78 ? 0.819 9.517 -3.919 1.00 97.50 78 TRP A N 1
ATOM 605 C CA . TRP A 1 78 ? -0.214 8.522 -3.677 1.00 97.50 78 TRP A CA 1
ATOM 606 C C . TRP A 1 78 ? -0.607 8.475 -2.201 1.00 97.50 78 TRP A C 1
ATOM 608 O O . TRP A 1 78 ? 0.246 8.436 -1.312 1.00 97.50 78 TRP A O 1
ATOM 618 N N . ASP A 1 79 ? -1.912 8.497 -1.945 1.00 96.12 79 ASP A N 1
ATOM 619 C CA . ASP A 1 79 ? -2.496 8.124 -0.661 1.00 96.12 79 ASP A CA 1
ATOM 620 C C . ASP A 1 79 ? -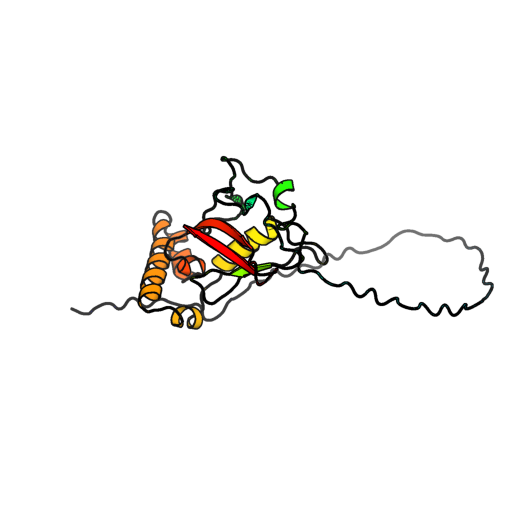2.880 6.643 -0.709 1.00 96.12 79 ASP A C 1
ATOM 622 O O . ASP A 1 79 ? -3.698 6.241 -1.533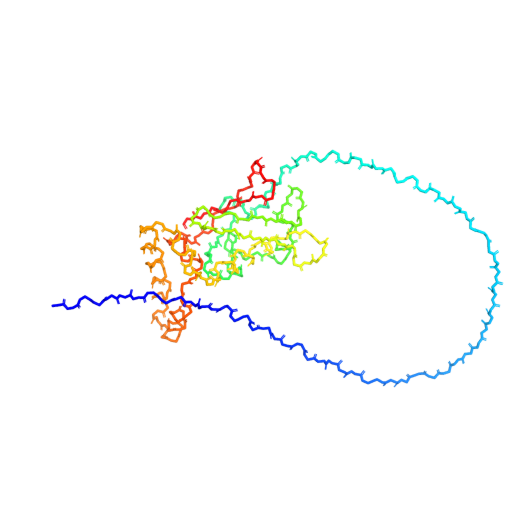 1.00 96.12 79 ASP A O 1
ATOM 626 N N . LEU A 1 80 ? -2.323 5.832 0.185 1.00 96.38 80 LEU A N 1
ATOM 627 C CA . LEU A 1 80 ? -2.518 4.379 0.231 1.00 96.38 80 LEU A CA 1
ATOM 628 C C . LEU A 1 80 ? -3.973 3.960 0.507 1.00 96.38 80 LEU A C 1
ATOM 630 O O . LEU A 1 80 ? -4.315 2.781 0.400 1.00 96.38 80 LEU A O 1
ATOM 634 N N . ARG A 1 81 ? -4.846 4.905 0.876 1.00 93.38 81 ARG A N 1
ATOM 635 C CA . ARG A 1 81 ? -6.293 4.676 0.993 1.00 93.38 81 ARG A CA 1
ATOM 636 C C . ARG A 1 81 ? -7.005 4.697 -0.354 1.00 93.38 81 ARG A C 1
ATOM 638 O O . ARG A 1 81 ? -8.057 4.065 -0.486 1.00 93.38 81 ARG A O 1
ATOM 645 N N . ASP A 1 82 ? -6.442 5.410 -1.320 1.00 94.62 82 ASP A N 1
ATOM 646 C CA . ASP A 1 82 ? -7.031 5.630 -2.629 1.00 94.62 82 ASP A CA 1
ATOM 647 C C . ASP A 1 82 ? -6.573 4.564 -3.626 1.00 94.62 82 ASP A C 1
ATOM 649 O O . ASP A 1 82 ? -5.523 3.932 -3.481 1.00 94.62 82 ASP A O 1
ATOM 653 N N . ARG A 1 83 ? -7.395 4.342 -4.655 1.00 95.06 83 ARG A N 1
ATOM 654 C CA . ARG A 1 83 ? -7.096 3.369 -5.713 1.00 95.06 83 ARG A CA 1
ATOM 655 C C . ARG A 1 83 ? -5.808 3.747 -6.456 1.00 95.06 83 ARG A C 1
ATOM 657 O O . ARG A 1 83 ? -5.591 4.933 -6.674 1.00 95.06 83 ARG A O 1
ATOM 664 N N . PRO A 1 84 ? -5.033 2.779 -6.976 1.00 96.38 84 PRO A N 1
ATOM 665 C CA . PRO A 1 84 ? -3.843 3.061 -7.784 1.00 96.38 84 PRO A CA 1
ATOM 666 C C . PRO A 1 84 ? -4.093 3.968 -9.001 1.00 96.38 84 PRO A C 1
ATOM 668 O O . PRO A 1 84 ? -3.191 4.666 -9.450 1.00 96.38 84 PRO A O 1
ATOM 671 N N . SER A 1 85 ? -5.330 4.047 -9.503 1.00 95.56 85 SER A N 1
ATOM 672 C CA . SER A 1 85 ? -5.709 4.989 -10.564 1.00 95.56 85 SER A CA 1
ATOM 673 C C . SER A 1 85 ? -5.570 6.468 -10.172 1.00 95.56 85 SER A C 1
ATOM 675 O O . SER A 1 85 ? -5.518 7.318 -11.054 1.00 95.56 85 SER A O 1
ATOM 677 N N . THR A 1 86 ? -5.524 6.806 -8.878 1.00 96.38 86 THR A N 1
ATOM 678 C CA . THR A 1 86 ? -5.318 8.187 -8.402 1.00 96.38 86 THR A CA 1
ATOM 679 C C . THR A 1 86 ? -3.843 8.571 -8.304 1.00 96.38 86 THR A C 1
ATOM 681 O O . THR A 1 86 ? -3.536 9.727 -8.019 1.00 96.38 86 THR A O 1
ATOM 684 N N . ILE A 1 87 ? -2.927 7.627 -8.550 1.00 96.88 87 ILE A N 1
ATOM 685 C CA . ILE A 1 87 ? -1.489 7.882 -8.522 1.00 96.88 87 ILE A CA 1
ATOM 686 C C . ILE A 1 87 ? -1.145 8.903 -9.597 1.00 96.88 87 ILE A C 1
ATOM 688 O O . ILE A 1 87 ? -1.530 8.770 -10.763 1.00 96.88 87 ILE A O 1
ATOM 692 N N . THR A 1 88 ? -0.374 9.908 -9.194 1.00 96.94 88 THR A N 1
ATOM 693 C CA . THR A 1 88 ? 0.121 10.936 -10.105 1.00 96.94 88 THR A CA 1
ATOM 694 C C . THR A 1 88 ? 1.623 11.118 -9.974 1.00 96.94 88 THR A C 1
ATOM 696 O O . THR A 1 88 ? 2.215 10.914 -8.916 1.00 96.94 88 THR A O 1
ATOM 699 N N . ARG A 1 89 ? 2.250 11.549 -11.062 1.00 95.00 89 ARG A N 1
ATOM 700 C CA . ARG A 1 89 ? 3.619 12.051 -11.111 1.00 95.00 89 ARG A CA 1
ATOM 701 C C . ARG A 1 89 ? 3.587 13.414 -11.774 1.00 95.00 89 ARG A C 1
ATOM 703 O O . ARG A 1 89 ? 3.117 13.527 -12.901 1.00 95.00 89 ARG A O 1
ATOM 710 N N . TYR A 1 90 ? 4.057 14.439 -11.067 1.00 92.38 90 TYR A N 1
ATOM 711 C CA . TYR A 1 90 ? 3.948 15.833 -11.516 1.00 92.38 90 TYR A CA 1
ATOM 712 C C . TYR A 1 90 ? 2.526 16.182 -11.990 1.00 92.38 90 TYR A C 1
ATOM 714 O O . TYR A 1 90 ? 2.354 16.752 -13.055 1.00 92.38 90 TYR A O 1
ATOM 722 N N . GLN A 1 91 ? 1.508 15.786 -11.213 1.00 91.69 91 GLN A N 1
ATOM 723 C CA . GLN A 1 91 ? 0.080 16.020 -11.500 1.00 91.69 91 GLN A CA 1
ATOM 724 C C . GLN A 1 91 ? -0.490 15.260 -12.715 1.00 91.69 91 GLN A C 1
ATOM 726 O O . GLN A 1 91 ? -1.664 15.422 -13.035 1.00 91.69 91 GLN A O 1
ATOM 731 N N . HIS A 1 92 ? 0.284 14.374 -13.346 1.00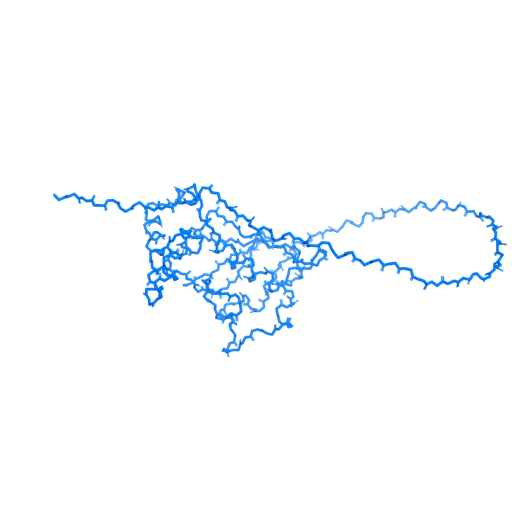 94.19 92 HIS A N 1
ATOM 732 C CA . HIS A 1 92 ? -0.187 13.516 -14.433 1.00 94.19 92 HIS A CA 1
ATOM 733 C C . HIS A 1 92 ? -0.331 12.064 -13.981 1.00 94.19 92 HIS A C 1
ATOM 735 O O . HIS A 1 92 ? 0.507 11.551 -13.239 1.00 94.19 92 HIS A O 1
ATOM 741 N N . HIS A 1 93 ? -1.374 11.382 -14.450 1.00 95.62 93 HIS A N 1
ATOM 742 C CA . HIS A 1 93 ? -1.524 9.945 -14.235 1.00 95.62 93 HIS A CA 1
ATOM 743 C C . HIS A 1 93 ? -0.412 9.157 -14.933 1.00 95.62 93 HIS A C 1
ATOM 745 O O . HIS A 1 93 ? 0.118 9.569 -15.968 1.00 95.62 93 HIS A O 1
ATOM 751 N N . LEU A 1 94 ? -0.068 8.000 -14.367 1.00 95.12 94 LEU A N 1
ATOM 752 C CA . LEU A 1 94 ? 0.861 7.075 -15.009 1.00 95.12 94 LEU A CA 1
ATOM 753 C C . LEU A 1 94 ? 0.217 6.494 -16.273 1.00 95.12 94 LEU A C 1
ATOM 755 O O . LEU A 1 94 ? -0.945 6.091 -16.261 1.00 95.12 94 LEU A O 1
ATOM 759 N N . SER A 1 95 ? 0.975 6.446 -17.368 1.00 95.69 95 SER A N 1
ATOM 760 C CA . SER A 1 95 ? 0.497 5.840 -18.610 1.00 95.69 95 SER A CA 1
ATOM 761 C C . SER A 1 95 ? 0.395 4.318 -18.476 1.00 95.69 95 SER A C 1
ATOM 763 O O . SER A 1 95 ? 1.112 3.692 -17.694 1.00 95.69 95 SER A O 1
ATOM 765 N N . SER A 1 96 ? -0.446 3.688 -19.298 1.00 94.81 96 SER A N 1
ATOM 766 C CA . SER A 1 96 ? -0.531 2.223 -19.356 1.00 94.81 96 SER A CA 1
ATOM 767 C C . SER A 1 96 ? 0.809 1.574 -19.715 1.00 94.81 96 SER A C 1
ATOM 769 O O . SER A 1 96 ? 1.105 0.490 -19.227 1.00 94.81 96 SER A O 1
ATOM 771 N N . HIS A 1 97 ? 1.644 2.236 -20.525 1.00 95.31 97 HIS A N 1
ATOM 772 C CA . HIS A 1 97 ? 3.005 1.774 -20.806 1.00 95.31 97 HIS A CA 1
ATOM 773 C C . HIS A 1 97 ? 3.855 1.750 -19.531 1.00 95.31 97 HIS A C 1
ATOM 775 O O . HIS A 1 97 ? 4.399 0.711 -19.177 1.00 95.31 97 HIS A O 1
ATOM 781 N N . ALA A 1 98 ? 3.892 2.869 -18.801 1.00 95.25 98 ALA A N 1
ATOM 782 C CA . ALA A 1 98 ? 4.627 3.015 -17.547 1.00 95.25 98 ALA A CA 1
ATOM 783 C C . ALA A 1 98 ? 4.213 1.984 -16.485 1.00 95.25 98 ALA A C 1
ATOM 785 O O . ALA A 1 98 ? 5.050 1.464 -15.754 1.00 95.25 98 ALA A O 1
ATOM 786 N N . LEU A 1 99 ? 2.921 1.664 -16.411 1.00 96.31 99 LEU A N 1
ATOM 787 C CA . LEU A 1 99 ? 2.396 0.647 -15.500 1.00 96.31 99 LEU A CA 1
ATOM 788 C C . LEU A 1 99 ? 2.826 -0.784 -15.873 1.00 96.31 99 LEU A C 1
ATOM 790 O O . LEU A 1 99 ? 2.901 -1.636 -14.991 1.00 96.31 99 LEU A O 1
ATOM 794 N N . ASN A 1 100 ? 3.137 -1.045 -17.148 1.00 96.06 100 ASN A N 1
ATOM 795 C CA . ASN A 1 100 ? 3.602 -2.346 -17.639 1.00 96.06 100 ASN A CA 1
ATOM 796 C C . ASN A 1 100 ? 5.136 -2.505 -17.640 1.00 96.06 100 ASN A C 1
ATOM 798 O O . ASN A 1 100 ? 5.636 -3.592 -17.944 1.00 96.06 100 ASN A O 1
ATOM 802 N N . GLU A 1 101 ? 5.885 -1.454 -17.294 1.00 96.75 101 GLU A N 1
ATOM 803 C CA . GLU A 1 101 ? 7.341 -1.518 -17.120 1.00 96.75 101 GLU A CA 1
ATOM 804 C C . GLU A 1 101 ? 7.703 -2.486 -15.965 1.00 96.75 101 GLU A C 1
ATOM 806 O O . GLU A 1 101 ? 6.924 -2.630 -15.011 1.00 96.75 101 GLU A O 1
ATOM 811 N N . PRO A 1 102 ? 8.863 -3.173 -16.018 1.00 97.19 102 PRO A N 1
ATOM 812 C CA . PRO A 1 102 ? 9.357 -3.970 -14.897 1.00 97.19 102 PRO A CA 1
ATOM 813 C C . PRO A 1 102 ? 9.463 -3.146 -13.610 1.00 97.19 102 PRO A C 1
ATOM 815 O O . PRO A 1 102 ? 9.975 -2.027 -13.616 1.00 97.19 102 PRO A O 1
ATOM 818 N N . ALA A 1 103 ? 9.027 -3.708 -12.483 1.00 96.62 103 ALA A N 1
ATOM 819 C CA . ALA A 1 103 ? 9.155 -3.067 -11.172 1.00 96.62 103 ALA A CA 1
ATOM 820 C C . ALA A 1 103 ? 10.610 -2.981 -10.687 1.00 96.62 103 ALA A C 1
ATOM 822 O O . ALA A 1 103 ? 10.923 -2.193 -9.788 1.00 96.62 103 ALA A O 1
ATOM 823 N N . THR A 1 104 ? 11.484 -3.795 -11.274 1.00 95.56 104 THR A N 1
ATOM 824 C CA . THR A 1 104 ? 12.864 -3.994 -10.854 1.00 95.56 104 THR A CA 1
ATOM 825 C C . THR A 1 104 ? 13.815 -4.087 -12.042 1.00 95.56 104 THR A C 1
ATOM 827 O O . THR A 1 104 ? 13.423 -4.462 -13.149 1.00 95.56 104 THR A O 1
ATOM 830 N N . SER A 1 105 ? 15.081 -3.744 -11.807 1.00 93.44 105 SER A N 1
ATOM 831 C CA . SER A 1 105 ? 16.185 -3.998 -12.734 1.00 93.44 105 SER A CA 1
ATOM 832 C C . SER A 1 105 ? 17.320 -4.727 -11.997 1.00 93.44 105 SER A C 1
ATOM 834 O O . SER A 1 105 ? 17.856 -4.161 -11.040 1.00 93.44 105 SER A O 1
ATOM 836 N N . PRO A 1 106 ? 17.687 -5.964 -12.387 1.00 93.94 106 PRO A N 1
ATOM 837 C CA . PRO A 1 106 ? 17.035 -6.782 -13.417 1.00 93.94 106 PRO A CA 1
ATOM 838 C C . PRO A 1 106 ? 15.585 -7.164 -13.035 1.00 93.94 106 PRO A C 1
ATOM 840 O O . PRO A 1 106 ? 15.275 -7.172 -11.841 1.00 93.94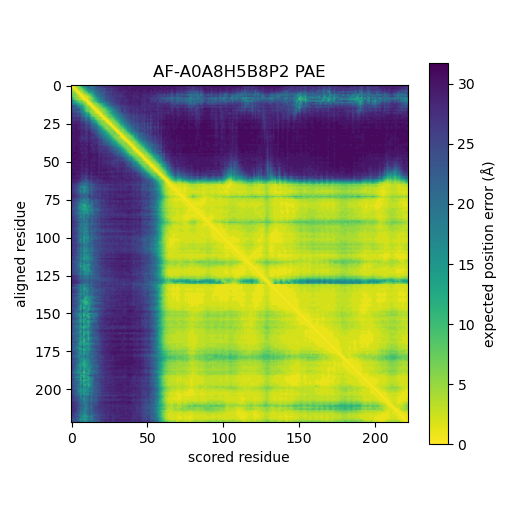 106 PRO A O 1
ATOM 843 N N . PRO A 1 107 ? 14.707 -7.481 -14.012 1.00 95.31 107 PRO A N 1
ATOM 844 C CA . PRO A 1 107 ? 13.333 -7.907 -13.742 1.00 95.31 107 PRO A CA 1
ATOM 845 C C . PRO A 1 107 ? 13.273 -9.173 -12.879 1.00 95.31 107 PRO A C 1
ATOM 847 O O . PRO A 1 107 ? 14.012 -10.126 -13.120 1.00 95.31 107 PRO A O 1
ATOM 850 N N . THR A 1 108 ? 12.368 -9.195 -11.902 1.00 94.25 108 THR A N 1
ATOM 851 C CA . THR A 1 108 ? 12.165 -10.323 -10.977 1.00 94.25 108 THR A CA 1
ATOM 852 C C . THR A 1 108 ? 10.737 -10.849 -11.056 1.00 94.25 108 THR A C 1
ATOM 854 O O . THR A 1 108 ? 9.823 -10.119 -11.422 1.00 94.25 108 THR A O 1
ATOM 857 N N . ASP A 1 109 ? 10.523 -12.111 -10.699 1.00 95.06 109 ASP A N 1
ATOM 858 C CA . ASP A 1 109 ? 9.219 -12.792 -10.683 1.00 95.06 109 ASP A CA 1
ATOM 859 C C . ASP A 1 109 ? 8.562 -12.812 -9.289 1.00 95.06 109 ASP A C 1
ATOM 861 O O . ASP A 1 109 ? 7.484 -13.373 -9.097 1.00 95.06 109 ASP A O 1
ATOM 865 N N . PHE A 1 110 ? 9.205 -12.201 -8.297 1.00 95.25 110 PHE A N 1
ATOM 866 C CA . PHE A 1 110 ? 8.705 -12.136 -6.935 1.00 95.25 110 PHE A CA 1
ATOM 867 C C . PHE A 1 110 ? 9.269 -10.920 -6.205 1.00 95.25 110 PHE A C 1
ATOM 869 O O . PHE A 1 110 ? 10.442 -10.576 -6.364 1.00 95.25 110 PHE A O 1
ATOM 876 N N . LEU A 1 111 ? 8.431 -10.294 -5.376 1.00 95.56 111 LEU A N 1
ATOM 877 C CA . LEU A 1 111 ? 8.847 -9.305 -4.383 1.00 95.56 111 LEU A CA 1
ATOM 878 C C . LEU A 1 111 ? 8.107 -9.531 -3.065 1.00 95.56 111 LEU A C 1
ATOM 880 O O . LEU A 1 111 ? 6.927 -9.891 -3.029 1.00 95.56 111 LEU A O 1
ATOM 884 N N . ARG A 1 112 ? 8.784 -9.228 -1.963 1.00 97.62 112 ARG A N 1
ATOM 885 C CA . ARG A 1 112 ? 8.229 -9.193 -0.616 1.00 97.62 112 ARG A CA 1
ATOM 886 C C . ARG A 1 112 ? 8.381 -7.801 -0.031 1.00 97.62 112 ARG A C 1
ATOM 888 O O . ARG A 1 112 ? 9.483 -7.378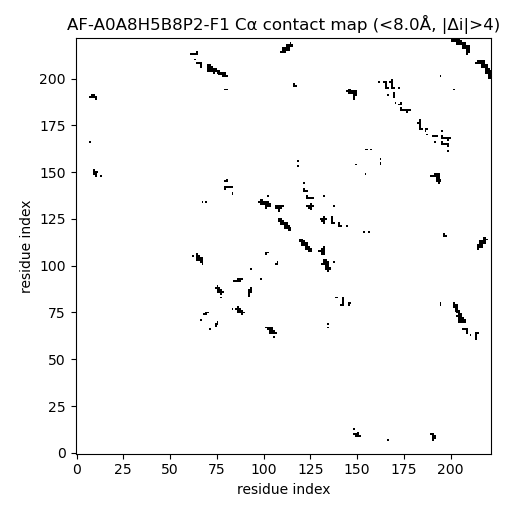 0.294 1.00 97.62 112 ARG A O 1
ATOM 895 N N . ILE A 1 113 ? 7.265 -7.119 0.187 1.00 98.00 113 ILE A N 1
ATOM 896 C CA . ILE A 1 113 ? 7.251 -5.785 0.784 1.00 98.00 113 ILE A CA 1
ATOM 897 C C . ILE A 1 113 ? 6.990 -5.902 2.286 1.00 98.00 113 ILE A C 1
ATOM 899 O O . ILE A 1 113 ? 5.998 -6.493 2.719 1.00 98.00 113 ILE A O 1
ATOM 903 N N . ILE A 1 114 ? 7.890 -5.338 3.081 1.00 97.38 114 ILE A N 1
ATOM 904 C CA . ILE A 1 114 ? 7.821 -5.238 4.534 1.00 97.38 114 ILE A CA 1
ATOM 905 C C . ILE A 1 114 ? 7.328 -3.850 4.914 1.00 97.38 114 ILE A C 1
ATOM 907 O O . ILE A 1 114 ? 7.737 -2.843 4.332 1.00 97.38 114 ILE A O 1
ATOM 911 N N . ILE A 1 115 ? 6.469 -3.810 5.925 1.00 95.06 115 ILE A N 1
ATOM 912 C CA . ILE A 1 115 ? 5.962 -2.582 6.526 1.00 95.06 115 ILE A CA 1
ATOM 913 C C . ILE A 1 115 ? 6.395 -2.604 7.992 1.00 95.06 115 ILE A C 1
ATOM 915 O O . ILE A 1 115 ? 5.939 -3.482 8.723 1.00 95.06 115 ILE A O 1
ATOM 919 N N . PRO A 1 116 ? 7.267 -1.685 8.442 1.00 90.56 116 PRO A N 1
ATOM 920 C CA . PRO A 1 116 ? 7.845 -1.753 9.786 1.00 90.56 116 PRO A CA 1
ATOM 921 C C . PRO A 1 116 ? 6.821 -1.793 10.931 1.00 90.56 116 PRO A C 1
ATOM 923 O O . PRO A 1 116 ? 7.078 -2.420 11.952 1.00 90.56 116 PRO A O 1
ATOM 926 N N . SER A 1 117 ? 5.661 -1.152 10.765 1.00 85.75 117 SER A N 1
ATOM 927 C CA . SER A 1 117 ? 4.595 -1.103 11.777 1.00 85.75 117 SER A CA 1
ATOM 928 C C . SER A 1 117 ? 3.624 -2.290 11.733 1.00 85.75 117 SER A C 1
ATOM 930 O O . SER A 1 117 ? 2.672 -2.327 12.513 1.00 85.75 117 SER A O 1
ATOM 932 N N . ALA A 1 118 ? 3.816 -3.248 10.821 1.00 91.31 118 ALA A N 1
ATOM 933 C CA . ALA A 1 118 ? 2.873 -4.334 10.595 1.00 91.31 118 ALA A CA 1
ATOM 934 C C . ALA A 1 118 ? 3.501 -5.717 10.851 1.00 91.31 118 ALA A C 1
ATOM 936 O O . ALA A 1 118 ? 4.636 -5.965 10.451 1.00 91.31 118 ALA A O 1
ATOM 937 N N . PRO A 1 119 ? 2.744 -6.673 11.424 1.00 92.62 119 PRO A N 1
ATOM 938 C CA . PRO A 1 119 ? 3.224 -8.040 11.650 1.00 92.62 119 PRO A CA 1
ATOM 939 C C . PRO A 1 119 ? 3.196 -8.919 10.383 1.00 92.62 119 PRO A C 1
ATOM 941 O O . PRO A 1 119 ? 3.460 -10.118 10.439 1.00 92.62 119 PRO A O 1
ATOM 944 N N . TRP A 1 120 ? 2.824 -8.359 9.232 1.00 94.12 120 TRP A N 1
ATOM 945 C CA . TRP A 1 120 ? 2.652 -9.074 7.970 1.00 94.12 120 TRP A CA 1
ATOM 946 C C . TRP A 1 120 ? 3.473 -8.423 6.854 1.00 94.12 120 TRP A C 1
ATOM 948 O O . TRP A 1 120 ? 3.877 -7.267 6.934 1.00 94.12 120 TRP A O 1
ATOM 958 N N . SER A 1 121 ? 3.701 -9.187 5.786 1.00 96.69 121 SER A N 1
ATOM 959 C CA . SER A 1 121 ? 4.347 -8.715 4.558 1.00 96.69 121 SER A CA 1
ATOM 960 C C . SER A 1 121 ? 3.399 -8.832 3.370 1.00 96.69 121 SER A C 1
ATOM 962 O O . SER A 1 121 ? 2.467 -9.642 3.385 1.00 96.69 121 SER A O 1
ATOM 964 N N . ILE A 1 122 ? 3.637 -8.028 2.338 1.00 98.00 122 ILE A N 1
ATOM 965 C CA . ILE A 1 122 ? 2.941 -8.116 1.053 1.00 98.00 122 ILE A CA 1
ATOM 966 C C . ILE A 1 122 ? 3.793 -8.980 0.143 1.00 98.00 122 ILE A C 1
ATOM 968 O O . ILE A 1 122 ? 4.970 -8.698 -0.060 1.00 98.00 122 ILE A O 1
ATOM 972 N N . LYS A 1 123 ? 3.197 -10.027 -0.411 1.00 97.94 123 LYS A N 1
ATOM 973 C CA . LYS A 1 123 ? 3.818 -10.824 -1.464 1.00 97.94 123 LYS A CA 1
ATOM 974 C C . LYS A 1 123 ? 3.299 -10.322 -2.801 1.00 97.94 123 LYS A C 1
ATOM 976 O O . LYS A 1 123 ? 2.086 -10.221 -2.969 1.00 97.94 123 LYS A O 1
ATOM 981 N N . VAL A 1 124 ? 4.205 -10.020 -3.718 1.00 97.81 124 VAL A N 1
ATOM 982 C CA . VAL A 1 124 ? 3.882 -9.567 -5.068 1.00 97.81 124 VAL A CA 1
ATOM 983 C C . VAL A 1 124 ? 4.356 -10.624 -6.046 1.00 97.81 124 VAL A C 1
ATOM 985 O O . VAL A 1 124 ? 5.518 -11.028 -6.014 1.00 97.81 124 VAL A O 1
ATOM 988 N N . TYR A 1 125 ? 3.438 -11.050 -6.903 1.00 96.75 125 TYR A N 1
ATOM 989 C CA . TYR A 1 125 ? 3.696 -11.964 -8.003 1.00 96.75 125 TYR A CA 1
ATOM 990 C C . TYR A 1 125 ? 3.265 -11.291 -9.313 1.00 96.75 125 TYR A C 1
ATOM 992 O O . TYR A 1 125 ? 2.344 -10.468 -9.290 1.00 96.75 125 TYR A O 1
ATOM 1000 N N . PRO A 1 126 ? 3.896 -11.631 -10.446 1.00 97.06 126 PRO A N 1
ATOM 1001 C CA . PRO A 1 126 ? 3.451 -11.223 -11.764 1.00 97.06 126 PRO A CA 1
ATOM 1002 C C . PRO A 1 126 ? 2.000 -11.648 -11.971 1.00 97.06 126 PRO A C 1
ATOM 1004 O O . PRO A 1 126 ? 1.644 -12.803 -11.729 1.00 97.06 126 PRO A O 1
ATOM 1007 N N . THR A 1 127 ? 1.159 -10.744 -12.472 1.00 93.75 127 THR A N 1
ATOM 1008 C CA . THR A 1 127 ? -0.227 -11.109 -12.816 1.00 93.75 127 THR A CA 1
ATOM 1009 C C . THR A 1 127 ? -0.273 -12.092 -13.996 1.00 93.75 127 THR A C 1
ATOM 1011 O O . THR A 1 127 ? -1.209 -12.875 -14.123 1.00 93.75 127 THR A O 1
ATOM 1014 N N . THR A 1 128 ? 0.746 -12.075 -14.864 1.00 90.12 128 THR A N 1
ATOM 1015 C CA . THR A 1 128 ? 0.884 -13.018 -15.987 1.00 90.12 128 THR A CA 1
ATOM 1016 C C . THR A 1 128 ? 1.904 -14.101 -15.639 1.00 90.12 128 THR A C 1
ATOM 1018 O O . THR A 1 128 ? 3.034 -13.790 -15.271 1.00 90.12 128 THR A O 1
ATOM 1021 N N . HIS A 1 129 ? 1.526 -15.374 -15.766 1.00 77.12 129 HIS A N 1
ATOM 1022 C CA . HIS A 1 129 ? 2.403 -16.498 -15.428 1.00 77.12 129 HIS A CA 1
ATOM 1023 C C . HIS A 1 129 ? 3.667 -16.527 -16.307 1.00 77.12 129 HIS A C 1
ATOM 1025 O O . HIS A 1 129 ? 3.579 -16.370 -17.523 1.00 77.12 129 HIS A O 1
ATOM 1031 N N . GLY A 1 130 ? 4.835 -16.753 -15.697 1.00 72.06 130 GLY A N 1
ATOM 1032 C CA . GLY A 1 130 ? 6.130 -16.764 -16.392 1.00 72.06 130 GLY A CA 1
ATOM 1033 C C . GLY A 1 130 ? 6.657 -15.380 -16.795 1.00 72.06 130 GLY A C 1
ATOM 1034 O O . GLY A 1 130 ? 7.649 -15.301 -17.515 1.00 72.06 130 GLY A O 1
ATOM 1035 N N . ALA A 1 131 ? 6.002 -14.301 -16.355 1.00 89.12 131 ALA A N 1
ATOM 1036 C CA . ALA A 1 131 ? 6.457 -12.931 -16.563 1.00 89.12 131 ALA A CA 1
ATOM 1037 C C . ALA A 1 131 ? 7.240 -12.396 -15.350 1.00 89.12 131 ALA A C 1
ATOM 1039 O O . ALA A 1 131 ? 7.433 -13.082 -14.349 1.00 89.12 131 ALA A O 1
ATOM 1040 N N . TYR A 1 132 ? 7.677 -11.144 -15.445 1.00 95.62 132 TYR A N 1
ATOM 1041 C CA . TYR A 1 132 ? 8.247 -10.380 -14.340 1.00 95.62 132 TYR A CA 1
ATOM 1042 C C . TYR A 1 132 ? 7.173 -9.539 -13.638 1.00 95.62 132 TYR A C 1
ATOM 1044 O O . TYR A 1 132 ? 6.119 -9.236 -14.200 1.00 95.62 132 TYR A O 1
ATOM 1052 N N . VAL A 1 133 ? 7.460 -9.128 -12.406 1.00 97.06 133 VAL A N 1
ATOM 1053 C CA . VAL A 1 133 ? 6.638 -8.212 -11.622 1.00 97.06 133 VAL A CA 1
ATOM 1054 C C . VAL A 1 133 ? 6.676 -6.837 -12.280 1.00 97.06 133 VAL A C 1
ATOM 1056 O O . VAL A 1 133 ? 7.743 -6.239 -12.438 1.00 97.06 133 VAL A O 1
ATOM 1059 N N . ARG A 1 134 ? 5.507 -6.322 -12.661 1.00 97.50 134 ARG A N 1
ATOM 1060 C CA . ARG A 1 134 ? 5.354 -4.986 -13.251 1.00 97.50 134 ARG A CA 1
ATOM 1061 C C . ARG A 1 134 ? 5.099 -3.933 -12.186 1.00 97.50 134 ARG A C 1
ATOM 1063 O O . ARG A 1 134 ? 4.702 -4.241 -11.061 1.00 97.50 134 ARG A O 1
ATOM 1070 N N . VAL A 1 135 ? 5.255 -2.668 -12.567 1.00 97.75 135 VAL A N 1
ATOM 1071 C CA . VAL A 1 135 ? 4.884 -1.526 -11.720 1.00 97.75 135 VAL A CA 1
ATOM 1072 C C . VAL A 1 135 ? 3.428 -1.638 -11.246 1.00 97.75 135 VAL A C 1
ATOM 1074 O O . VAL A 1 135 ? 3.171 -1.454 -1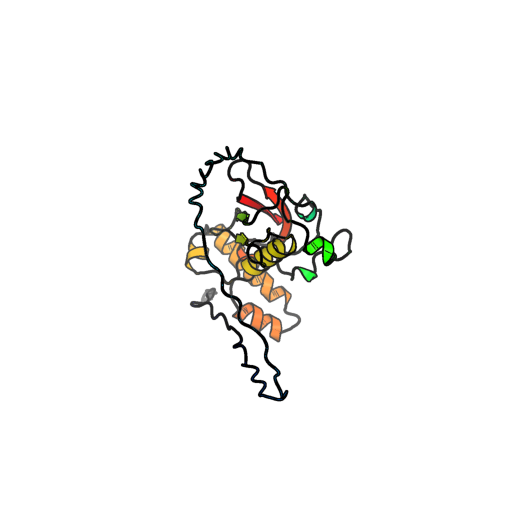0.058 1.00 97.75 135 VAL A O 1
ATOM 1077 N N . SER A 1 136 ? 2.486 -1.991 -12.130 1.00 97.50 136 SER A N 1
ATOM 1078 C CA . SER A 1 136 ? 1.075 -2.183 -11.761 1.00 97.50 136 SER A CA 1
ATOM 1079 C C . SER A 1 136 ? 0.885 -3.270 -10.707 1.00 97.50 136 SER A C 1
ATOM 1081 O O . SER A 1 136 ? 0.175 -3.049 -9.732 1.00 97.50 136 SER A O 1
ATOM 1083 N N . ASP A 1 137 ? 1.569 -4.408 -10.863 1.00 97.88 137 ASP A N 1
ATOM 1084 C CA . ASP A 1 137 ? 1.424 -5.559 -9.967 1.00 97.88 137 ASP A CA 1
ATOM 1085 C C . ASP A 1 137 ? 1.821 -5.175 -8.527 1.00 97.88 137 ASP A C 1
ATOM 1087 O O . ASP A 1 137 ? 1.150 -5.548 -7.566 1.00 97.88 137 ASP A O 1
ATOM 1091 N N . VAL A 1 138 ? 2.869 -4.354 -8.370 1.00 97.94 138 VAL A N 1
ATOM 1092 C CA . VAL A 1 138 ? 3.297 -3.814 -7.068 1.00 97.94 138 VAL A CA 1
ATOM 1093 C C . VAL A 1 138 ? 2.256 -2.867 -6.474 1.00 97.94 138 VAL A C 1
ATOM 1095 O O . VAL A 1 138 ? 1.883 -3.016 -5.309 1.00 97.94 138 VAL A O 1
ATOM 1098 N N . LEU A 1 139 ? 1.793 -1.887 -7.252 1.00 98.06 139 LEU A N 1
ATOM 1099 C CA . LEU A 1 139 ? 0.847 -0.872 -6.780 1.00 98.06 139 LEU A CA 1
ATOM 1100 C C . LEU A 1 139 ? -0.496 -1.501 -6.379 1.00 98.06 139 LEU A C 1
ATOM 1102 O O . LEU A 1 139 ? -1.038 -1.188 -5.314 1.00 98.06 139 LEU A O 1
ATOM 1106 N N . ASP A 1 140 ? -0.991 -2.444 -7.178 1.00 97.75 140 ASP A N 1
ATOM 1107 C CA . ASP A 1 140 ? -2.229 -3.173 -6.911 1.00 97.75 140 ASP A CA 1
ATOM 1108 C C . ASP A 1 140 ? -2.094 -4.105 -5.701 1.00 97.75 140 ASP A C 1
ATOM 1110 O O . ASP A 1 140 ? -3.007 -4.174 -4.869 1.00 97.75 140 ASP A O 1
ATOM 1114 N N . ALA A 1 141 ? -0.951 -4.782 -5.544 1.00 98.06 141 ALA A N 1
ATOM 1115 C CA . ALA A 1 141 ? -0.690 -5.626 -4.380 1.00 98.06 141 ALA A CA 1
ATOM 1116 C C . ALA A 1 141 ? -0.643 -4.807 -3.081 1.00 98.06 141 ALA A C 1
ATOM 1118 O O . ALA A 1 141 ? -1.238 -5.214 -2.079 1.00 98.06 141 ALA A O 1
ATOM 1119 N N . ILE A 1 142 ? 0.003 -3.634 -3.101 1.00 98.12 142 ILE A N 1
ATOM 1120 C CA . ILE A 1 142 ? 0.025 -2.705 -1.963 1.00 98.12 142 ILE A CA 1
ATOM 1121 C C . ILE A 1 142 ? -1.394 -2.252 -1.612 1.00 98.12 142 ILE A C 1
ATOM 1123 O O . ILE A 1 142 ? -1.812 -2.379 -0.458 1.00 98.12 142 ILE A O 1
ATOM 1127 N N . TYR A 1 143 ? -2.154 -1.775 -2.601 1.00 98.12 143 TYR A N 1
ATOM 1128 C CA . TYR A 1 143 ? -3.529 -1.333 -2.386 1.00 98.12 143 TYR A CA 1
ATOM 1129 C C . TYR A 1 143 ? -4.392 -2.451 -1.790 1.00 98.12 143 TYR A C 1
ATOM 1131 O O . TYR A 1 143 ? -5.019 -2.282 -0.742 1.00 98.12 143 TYR A O 1
ATOM 1139 N N . THR A 1 144 ? -4.378 -3.629 -2.411 1.00 97.62 144 THR A N 1
ATOM 1140 C CA . THR A 1 144 ? -5.192 -4.778 -1.993 1.00 97.62 144 THR A CA 1
ATOM 1141 C C . THR A 1 144 ? -4.840 -5.236 -0.579 1.00 97.62 144 THR A C 1
ATOM 1143 O O . THR A 1 144 ? -5.730 -5.477 0.246 1.00 97.62 144 THR A O 1
ATOM 1146 N N . ALA A 1 145 ? -3.547 -5.291 -0.250 1.00 97.44 145 ALA A N 1
ATOM 1147 C CA . ALA A 1 145 ? -3.095 -5.653 1.085 1.00 97.44 145 ALA A CA 1
ATOM 1148 C C . ALA A 1 145 ? -3.606 -4.675 2.151 1.00 97.44 145 ALA A C 1
ATOM 1150 O O . ALA A 1 145 ? -4.061 -5.111 3.207 1.00 97.44 145 ALA A O 1
ATOM 1151 N N . PHE A 1 146 ? -3.609 -3.370 1.871 1.00 97.06 146 PHE A N 1
ATOM 1152 C CA . PHE A 1 146 ? -4.104 -2.359 2.809 1.00 97.06 146 PHE A CA 1
ATOM 1153 C C . PHE A 1 146 ? -5.629 -2.295 2.918 1.00 97.06 146 PHE A C 1
ATOM 1155 O O . PHE A 1 146 ? -6.153 -1.895 3.963 1.00 97.06 146 PHE A O 1
ATOM 1162 N N . ARG A 1 147 ? -6.360 -2.738 1.890 1.00 96.44 147 ARG A N 1
ATOM 1163 C CA . ARG A 1 147 ? -7.825 -2.879 1.941 1.00 96.44 147 ARG A CA 1
ATOM 1164 C C . ARG A 1 147 ? -8.295 -4.137 2.670 1.00 96.44 147 ARG A C 1
ATOM 1166 O O . ARG A 1 147 ? -9.472 -4.210 3.013 1.00 96.44 147 ARG A O 1
ATOM 1173 N N . THR A 1 148 ? -7.395 -5.078 2.942 1.00 96.69 148 THR A N 1
ATOM 1174 C CA . THR A 1 148 ? -7.707 -6.316 3.662 1.00 96.69 148 THR A CA 1
ATOM 1175 C C . THR A 1 148 ? -8.050 -6.034 5.127 1.00 96.69 148 THR A C 1
ATOM 1177 O O . THR A 1 148 ? -7.408 -5.212 5.789 1.00 96.69 148 THR A O 1
ATOM 1180 N N . ASN A 1 149 ? -9.063 -6.733 5.639 1.00 96.81 149 ASN A N 1
ATOM 1181 C CA . ASN A 1 149 ? -9.480 -6.648 7.034 1.00 96.81 149 ASN A CA 1
ATOM 1182 C C . ASN A 1 149 ? -8.415 -7.209 7.981 1.00 96.81 149 ASN A C 1
ATOM 1184 O O . ASN A 1 149 ? -7.769 -8.217 7.697 1.00 96.81 149 ASN A O 1
ATOM 1188 N N . VAL A 1 150 ? -8.265 -6.557 9.131 1.00 95.00 150 VAL A N 1
ATOM 1189 C CA . VAL A 1 150 ? -7.336 -6.983 10.183 1.00 95.00 150 VAL A CA 1
ATOM 1190 C C . VAL A 1 150 ? -7.950 -8.119 10.994 1.00 95.00 150 VAL A C 1
ATOM 1192 O O . VAL A 1 150 ? -9.115 -8.052 11.395 1.00 95.00 150 VAL A O 1
ATOM 1195 N N . ARG A 1 151 ? -7.142 -9.135 11.303 1.00 94.88 151 ARG A N 1
ATOM 1196 C CA . ARG A 1 151 ? -7.504 -10.206 12.241 1.00 94.88 151 ARG A CA 1
ATOM 1197 C C . ARG A 1 151 ? -7.275 -9.757 13.682 1.00 94.88 151 ARG A C 1
ATOM 1199 O O . ARG A 1 151 ? -6.299 -9.072 13.979 1.00 94.88 151 ARG A O 1
ATOM 1206 N N . SER A 1 152 ? -8.099 -10.229 14.616 1.00 93.44 152 SER A N 1
ATOM 1207 C CA . SER A 1 152 ? -7.926 -9.917 16.045 1.00 93.44 152 SER A CA 1
ATOM 1208 C C . SER A 1 152 ? -6.542 -10.306 16.576 1.00 93.44 152 SER A C 1
ATOM 1210 O O . SER A 1 152 ? -5.981 -9.587 17.396 1.00 93.44 152 SER A O 1
ATOM 1212 N N . SER A 1 153 ? -5.958 -11.397 16.069 1.00 94.44 153 SER A N 1
ATOM 1213 C CA . SER A 1 153 ? -4.602 -11.828 16.426 1.00 94.44 153 SER A CA 1
ATOM 1214 C C . SER A 1 153 ? -3.501 -10.904 15.900 1.00 94.44 153 SER A C 1
ATOM 1216 O O . SER A 1 153 ? -2.460 -10.796 16.537 1.00 94.44 153 SER A O 1
ATOM 1218 N N . GLU A 1 154 ? -3.703 -10.228 14.765 1.00 94.75 154 GLU A N 1
ATOM 1219 C CA . GLU A 1 154 ? -2.766 -9.215 14.255 1.00 94.75 154 GLU A CA 1
ATOM 1220 C C . GLU A 1 154 ? -2.837 -7.948 15.112 1.00 94.75 154 GLU A C 1
ATOM 1222 O O . GLU A 1 154 ? -1.810 -7.367 15.444 1.00 94.75 154 GLU A O 1
ATOM 1227 N N . PHE A 1 155 ? -4.045 -7.545 15.517 1.00 95.25 155 PHE A N 1
ATOM 1228 C CA . PHE A 1 155 ? -4.246 -6.391 16.393 1.00 95.25 155 PHE A CA 1
ATOM 1229 C C . PHE A 1 155 ? -3.687 -6.620 17.802 1.00 95.25 155 PHE A C 1
ATOM 1231 O O . PHE A 1 155 ? -3.065 -5.728 18.368 1.00 95.25 155 PHE A O 1
ATOM 1238 N N . ALA A 1 156 ? -3.851 -7.825 18.351 1.00 94.88 156 ALA A N 1
ATOM 1239 C CA . ALA A 1 156 ? -3.343 -8.177 19.676 1.00 94.88 156 ALA A CA 1
ATOM 1240 C C . ALA A 1 156 ? -1.804 -8.202 19.765 1.00 94.88 156 ALA A C 1
ATOM 1242 O O . ALA A 1 156 ? -1.267 -8.101 20.863 1.00 94.88 156 ALA A O 1
ATOM 1243 N N . GLN A 1 157 ? -1.098 -8.321 18.634 1.00 94.25 157 GLN A N 1
ATOM 1244 C CA . GLN A 1 157 ? 0.369 -8.255 18.584 1.00 94.25 157 GLN A CA 1
ATOM 1245 C C . GLN A 1 157 ? 0.914 -6.828 18.715 1.00 94.25 157 GLN A C 1
ATOM 1247 O O . GLN A 1 157 ? 2.100 -6.649 18.984 1.00 94.25 157 GLN A O 1
ATOM 1252 N N . LEU A 1 158 ? 0.073 -5.811 18.517 1.00 93.50 158 LEU A N 1
ATOM 1253 C CA . LEU A 1 158 ? 0.473 -4.420 18.683 1.00 93.50 158 LEU A CA 1
ATOM 1254 C C . LEU A 1 158 ? 0.643 -4.073 20.165 1.00 93.50 158 LEU A C 1
ATOM 1256 O O . LEU A 1 158 ? -0.091 -4.571 21.024 1.00 93.50 158 LEU A O 1
ATOM 1260 N N . SER A 1 159 ? 1.551 -3.140 20.457 1.00 94.56 159 SER A N 1
ATOM 1261 C CA . SER A 1 159 ? 1.642 -2.533 21.787 1.00 94.56 159 SER A CA 1
ATOM 1262 C C . SER A 1 159 ? 0.338 -1.804 22.144 1.00 94.56 159 SER A C 1
ATOM 1264 O O . SER A 1 159 ? -0.390 -1.349 21.261 1.00 94.56 159 SER A O 1
ATOM 1266 N N . SER A 1 160 ? 0.038 -1.613 23.433 1.00 95.00 160 SER A N 1
ATOM 1267 C CA . SER A 1 160 ? -1.180 -0.893 23.852 1.00 95.00 160 SER A CA 1
ATOM 1268 C C . SER A 1 160 ? -1.272 0.522 23.262 1.00 95.00 160 SER A C 1
ATOM 1270 O O . SER A 1 160 ? -2.362 1.003 22.946 1.00 95.00 160 SER A O 1
ATOM 1272 N N . ARG A 1 161 ? -0.123 1.188 23.072 1.00 95.00 161 ARG A N 1
ATOM 1273 C CA . ARG A 1 161 ? -0.041 2.497 22.412 1.00 95.00 161 ARG A CA 1
ATOM 1274 C C . ARG A 1 161 ? -0.467 2.395 20.948 1.00 95.00 161 ARG A C 1
ATOM 1276 O O . ARG A 1 161 ? -1.320 3.160 20.505 1.00 95.00 161 ARG A O 1
ATOM 1283 N N . ASP A 1 162 ? 0.082 1.426 20.230 1.00 94.62 162 ASP A N 1
ATOM 1284 C CA . ASP A 1 162 ? -0.176 1.219 18.805 1.00 94.62 162 ASP A CA 1
ATOM 1285 C C . ASP A 1 162 ? -1.608 0.747 18.541 1.00 94.62 162 ASP A C 1
ATOM 1287 O O . ASP A 1 162 ? -2.228 1.175 17.569 1.00 94.62 162 ASP A O 1
ATOM 1291 N N . GLN A 1 163 ? -2.185 -0.058 19.439 1.00 95.81 163 GLN A N 1
ATOM 1292 C CA . GLN A 1 163 ? -3.602 -0.435 19.406 1.00 95.81 163 GLN A CA 1
ATOM 1293 C C . GLN A 1 163 ? -4.520 0.791 19.503 1.00 95.81 163 GLN A C 1
ATOM 1295 O O . GLN A 1 163 ? -5.508 0.896 18.767 1.00 95.81 163 GLN A O 1
ATOM 1300 N N . SER A 1 164 ? -4.188 1.739 20.386 1.00 96.50 164 SER A N 1
ATOM 1301 C CA . SER A 1 164 ? -4.929 2.996 20.535 1.00 96.50 164 SER A CA 1
ATOM 1302 C C . SER A 1 164 ? -4.822 3.861 19.275 1.00 96.50 164 SER A C 1
ATOM 1304 O O . SER A 1 164 ? -5.847 4.267 18.720 1.00 96.50 164 SER A O 1
ATOM 1306 N N . SER A 1 165 ? -3.606 4.060 18.754 1.00 96.38 165 SER A N 1
ATOM 1307 C CA . SER A 1 165 ? -3.357 4.814 17.515 1.00 96.38 165 SER A CA 1
ATOM 1308 C C . SER A 1 165 ? -4.064 4.196 16.305 1.00 96.38 165 SER A C 1
ATOM 1310 O O . SER A 1 165 ? -4.732 4.894 15.544 1.00 96.38 165 SER A O 1
ATOM 1312 N N . THR A 1 166 ? -4.003 2.871 16.166 1.00 96.25 166 THR A N 1
ATOM 1313 C CA . THR A 1 166 ? -4.687 2.120 15.102 1.00 96.25 166 THR A CA 1
ATOM 1314 C C . THR A 1 166 ? -6.209 2.259 15.219 1.00 96.25 166 THR A C 1
ATOM 1316 O O . THR A 1 166 ? -6.908 2.485 14.230 1.00 96.25 166 THR A O 1
ATOM 1319 N N . SER A 1 167 ? -6.750 2.199 16.441 1.00 96.94 167 SER A N 1
ATOM 1320 C CA . SER A 1 167 ? -8.181 2.418 16.691 1.00 96.94 167 SER A CA 1
ATOM 1321 C C . SER A 1 167 ? -8.619 3.844 16.355 1.00 96.94 167 SER A C 1
ATOM 1323 O O . SER A 1 167 ? -9.725 4.043 15.849 1.00 96.94 167 SER A O 1
ATOM 1325 N N . ALA A 1 168 ? -7.769 4.840 16.615 1.00 97.31 168 ALA A N 1
ATOM 1326 C CA . ALA A 1 168 ? -8.021 6.225 16.236 1.00 97.31 168 ALA A CA 1
ATOM 1327 C C . ALA A 1 168 ? -8.011 6.404 14.709 1.00 97.31 168 ALA A C 1
ATOM 1329 O O . ALA A 1 168 ? -8.948 7.001 14.176 1.00 97.31 168 ALA A O 1
ATOM 1330 N N . ALA A 1 169 ? -7.037 5.816 14.006 1.00 96.56 169 ALA A N 1
ATOM 1331 C CA . ALA A 1 169 ? -6.946 5.848 12.544 1.00 96.56 169 ALA A CA 1
ATOM 1332 C C . ALA A 1 169 ? -8.170 5.201 11.871 1.00 96.56 169 ALA A C 1
ATOM 1334 O O . ALA A 1 169 ? -8.768 5.791 10.969 1.00 96.56 169 ALA A O 1
ATOM 1335 N N . TYR A 1 170 ? -8.627 4.051 12.381 1.00 97.38 170 TYR A N 1
ATOM 1336 C CA . TYR A 1 170 ? -9.886 3.430 11.956 1.00 97.38 170 TYR A CA 1
ATOM 1337 C C . TYR A 1 170 ? -11.077 4.387 12.109 1.00 97.38 170 TYR A C 1
ATOM 1339 O O . TYR A 1 170 ? -11.892 4.540 11.194 1.00 97.38 170 TYR A O 1
ATOM 1347 N N . GLN A 1 171 ? -11.175 5.063 13.259 1.00 96.69 171 GLN A N 1
ATOM 1348 C CA . GLN A 1 171 ? -12.254 6.017 13.502 1.00 96.69 171 GLN A CA 1
ATOM 1349 C C . GLN A 1 171 ? -12.197 7.218 12.572 1.00 96.69 171 GLN A C 1
ATOM 1351 O O . GLN A 1 171 ? -13.233 7.679 12.095 1.00 96.69 171 GLN A O 1
ATOM 1356 N N . GLU A 1 172 ? -11.004 7.734 12.321 1.00 95.56 172 GLU A N 1
ATOM 1357 C CA . GLU A 1 172 ? -10.790 8.833 11.396 1.00 95.56 172 GLU A CA 1
ATOM 1358 C C . GLU A 1 172 ? -11.216 8.458 9.973 1.00 95.56 172 GLU A C 1
ATOM 1360 O O . GLU A 1 172 ? -11.942 9.223 9.334 1.00 95.56 172 GLU A O 1
ATOM 1365 N N . ARG A 1 173 ? -10.844 7.257 9.506 1.00 94.75 173 ARG A N 1
ATOM 1366 C CA . ARG A 1 173 ? -11.158 6.765 8.160 1.00 94.75 173 ARG A CA 1
ATOM 1367 C C . ARG A 1 173 ? -12.648 6.849 7.852 1.00 94.75 173 ARG A C 1
ATOM 1369 O O . ARG A 1 173 ? -13.021 7.505 6.883 1.00 94.75 173 ARG A O 1
ATOM 1376 N N . TYR A 1 174 ? -13.508 6.253 8.679 1.00 94.81 174 TYR A N 1
ATOM 1377 C CA . TYR A 1 174 ? -14.948 6.318 8.411 1.00 94.81 174 TYR A CA 1
ATOM 1378 C C . TYR A 1 174 ? -15.526 7.716 8.706 1.00 94.81 174 TYR A C 1
ATOM 1380 O O . TYR A 1 174 ? -16.470 8.139 8.045 1.00 94.81 174 TYR A O 1
ATOM 1388 N N . ARG A 1 175 ? -14.961 8.493 9.649 1.00 94.56 175 ARG A N 1
ATOM 1389 C CA . ARG A 1 175 ? -15.434 9.863 9.954 1.00 94.56 175 ARG A CA 1
ATOM 1390 C C . ARG A 1 175 ? -15.230 10.848 8.805 1.00 94.56 175 ARG A C 1
ATOM 1392 O O . ARG A 1 175 ? -16.023 11.779 8.692 1.00 94.56 175 ARG A O 1
ATOM 1399 N N . ARG A 1 176 ? -14.233 10.639 7.944 1.00 90.62 176 ARG A N 1
ATOM 1400 C CA . ARG A 1 176 ? -14.033 11.440 6.721 1.00 90.62 176 ARG A CA 1
ATOM 1401 C C . ARG A 1 176 ? -15.225 11.362 5.763 1.00 90.62 176 ARG A C 1
ATOM 1403 O O . ARG A 1 176 ? -15.460 12.292 5.007 1.00 90.62 176 ARG A O 1
ATOM 1410 N N . LEU A 1 177 ? -16.015 10.292 5.846 1.00 92.56 177 LEU A N 1
ATOM 1411 C CA . LEU A 1 177 ? -17.182 10.057 4.996 1.00 92.56 177 LEU A CA 1
ATOM 1412 C C . LEU A 1 177 ? -18.487 10.592 5.598 1.00 92.56 177 LEU A C 1
ATOM 1414 O O . LEU A 1 177 ? -19.550 10.319 5.059 1.00 92.56 177 LEU A O 1
ATOM 1418 N N . ARG A 1 178 ? -18.443 11.373 6.688 1.00 91.75 178 ARG A N 1
ATOM 1419 C CA . ARG A 1 178 ? -19.647 11.901 7.365 1.00 91.75 178 ARG A CA 1
ATOM 1420 C C . ARG A 1 178 ? -20.610 12.666 6.455 1.00 91.75 178 ARG A C 1
ATOM 1422 O O . ARG A 1 178 ? -21.796 12.698 6.758 1.00 91.75 178 ARG A O 1
ATOM 1429 N N . ALA A 1 179 ? -20.114 13.266 5.374 1.00 93.06 179 ALA A N 1
ATOM 1430 C CA . ALA A 1 179 ? -20.947 13.954 4.389 1.00 93.06 179 ALA A CA 1
ATOM 1431 C C . ALA A 1 179 ? -21.850 12.998 3.580 1.00 93.06 179 ALA A C 1
ATOM 1433 O O . ALA A 1 179 ? -22.861 13.435 3.044 1.00 93.06 179 ALA A O 1
ATOM 1434 N N . SER A 1 180 ? -21.514 11.704 3.512 1.00 94.38 180 SER A N 1
ATOM 1435 C CA . SER A 1 180 ? -22.320 10.656 2.879 1.00 94.38 180 SER A CA 1
ATOM 1436 C C . SER A 1 180 ? -22.686 9.588 3.920 1.00 94.38 180 SER A C 1
ATOM 1438 O O . SER A 1 180 ? -21.878 8.693 4.188 1.00 94.38 180 SER A O 1
ATOM 1440 N N . PRO A 1 181 ? -23.891 9.655 4.524 1.00 93.62 181 PRO A N 1
ATOM 1441 C CA . PRO A 1 181 ? -24.307 8.723 5.575 1.00 93.62 181 PRO A CA 1
ATOM 1442 C C . PRO A 1 181 ? -24.194 7.250 5.168 1.00 93.62 181 PRO A C 1
ATOM 1444 O O . PRO A 1 181 ? -23.717 6.429 5.949 1.00 93.62 181 PRO A O 1
ATOM 1447 N N . GLN A 1 182 ? -24.542 6.928 3.919 1.00 95.06 182 GLN A N 1
ATOM 1448 C CA . GLN A 1 182 ? -24.444 5.568 3.395 1.00 95.06 182 GLN A CA 1
ATOM 1449 C C . GLN A 1 182 ? -22.991 5.066 3.381 1.00 95.06 182 GLN A C 1
ATOM 1451 O O . GLN A 1 182 ? -22.695 4.021 3.961 1.00 95.06 182 GLN A O 1
ATOM 1456 N N . HIS A 1 183 ? -22.065 5.829 2.789 1.00 93.50 183 HIS A N 1
ATOM 1457 C CA . HIS A 1 183 ? -20.651 5.444 2.745 1.00 93.50 183 HIS A CA 1
ATOM 1458 C C . HIS A 1 183 ? -20.017 5.410 4.143 1.00 93.50 183 HIS A C 1
ATOM 1460 O O . HIS A 1 183 ? -19.162 4.569 4.418 1.00 93.50 183 HIS A O 1
ATOM 1466 N N . TYR A 1 184 ? -20.441 6.303 5.042 1.00 95.12 184 TYR A N 1
ATOM 1467 C CA . TYR A 1 184 ? -20.016 6.302 6.440 1.00 95.12 184 TYR A CA 1
ATOM 1468 C C . TYR A 1 184 ? -20.383 4.986 7.138 1.00 95.12 184 TYR A C 1
ATOM 1470 O O . TYR A 1 184 ? -19.522 4.360 7.765 1.00 95.12 184 TYR A O 1
ATOM 1478 N N . ASP A 1 185 ? -21.640 4.550 7.023 1.00 95.56 185 ASP A N 1
ATOM 1479 C CA . ASP A 1 185 ? -22.116 3.334 7.682 1.00 95.56 185 ASP A CA 1
ATOM 1480 C C . ASP A 1 185 ? -21.534 2.067 7.052 1.00 95.56 185 ASP A C 1
ATOM 1482 O O . ASP A 1 185 ? -21.216 1.116 7.771 1.00 95.56 185 ASP A O 1
ATOM 1486 N N . GLU A 1 186 ? -21.340 2.049 5.733 1.00 95.00 186 GLU A N 1
ATOM 1487 C CA . GLU A 1 186 ? -20.642 0.972 5.025 1.00 95.00 186 GLU A CA 1
ATOM 1488 C C . GLU A 1 186 ? -19.183 0.843 5.477 1.00 95.00 186 GLU A C 1
ATOM 1490 O O . GLU A 1 186 ? -18.760 -0.240 5.886 1.00 95.00 186 GLU A O 1
ATOM 1495 N N . GLU A 1 187 ? -18.417 1.938 5.483 1.00 94.19 187 GLU A N 1
ATOM 1496 C CA . GLU A 1 187 ? -16.997 1.906 5.851 1.00 94.19 187 GLU A CA 1
ATOM 1497 C C . GLU A 1 187 ? -16.802 1.593 7.344 1.00 94.19 187 GLU A C 1
ATOM 1499 O O . GLU A 1 187 ? -15.861 0.883 7.710 1.00 94.19 187 GLU A O 1
ATOM 1504 N N . LYS A 1 188 ? -17.717 2.052 8.210 1.00 95.81 188 LYS A N 1
ATOM 1505 C CA . LYS A 1 188 ? -17.748 1.693 9.636 1.00 95.81 188 LYS A CA 1
ATOM 1506 C C . LYS A 1 188 ? -18.104 0.217 9.844 1.00 95.81 188 LYS A C 1
ATOM 1508 O O . LYS A 1 188 ? -17.518 -0.447 10.693 1.00 95.81 188 LYS A O 1
ATOM 1513 N N . ARG A 1 189 ? -19.061 -0.324 9.090 1.00 95.88 189 ARG A N 1
ATOM 1514 C CA . ARG A 1 189 ? -19.463 -1.739 9.184 1.00 95.88 189 ARG A CA 1
ATOM 1515 C C . ARG A 1 189 ? -18.410 -2.686 8.615 1.00 95.88 189 ARG A C 1
ATOM 1517 O O . ARG A 1 189 ? -18.286 -3.797 9.117 1.00 95.88 189 ARG A O 1
ATOM 1524 N N . ALA A 1 190 ? -17.625 -2.235 7.638 1.00 94.12 190 ALA A N 1
ATOM 1525 C CA . ALA A 1 190 ? -16.497 -2.991 7.100 1.00 94.12 190 ALA A CA 1
ATOM 1526 C C . ALA A 1 190 ? -15.398 -3.261 8.144 1.00 94.12 190 ALA A C 1
ATOM 1528 O O . ALA A 1 190 ? -14.580 -4.151 7.937 1.00 94.12 190 ALA A O 1
ATOM 1529 N N . GLY A 1 191 ? -15.380 -2.531 9.265 1.00 96.00 191 GLY A N 1
ATOM 1530 C CA . GLY A 1 191 ? -14.434 -2.747 10.354 1.00 96.00 191 GLY A CA 1
ATOM 1531 C C . GLY A 1 191 ? -13.020 -2.260 10.036 1.00 96.00 191 GLY A C 1
ATOM 1532 O O . GLY A 1 191 ? -12.790 -1.501 9.087 1.00 96.00 191 GLY A O 1
ATOM 1533 N N . MET A 1 192 ? -12.071 -2.668 10.879 1.00 96.62 192 MET A N 1
ATOM 1534 C CA . MET A 1 192 ? -10.672 -2.253 10.793 1.00 96.62 192 MET A CA 1
ATOM 1535 C C . MET A 1 192 ? -9.956 -2.935 9.623 1.00 96.62 192 MET A C 1
ATOM 1537 O O . MET A 1 192 ? -10.064 -4.146 9.420 1.00 96.62 192 MET A O 1
ATOM 1541 N N . LYS A 1 193 ? -9.197 -2.145 8.868 1.00 97.12 193 LYS A N 1
ATOM 1542 C CA . LYS A 1 193 ? -8.424 -2.578 7.703 1.00 97.12 193 LYS A CA 1
ATOM 1543 C C . LYS A 1 193 ? -6.944 -2.380 7.971 1.00 97.12 193 LYS A C 1
ATOM 1545 O O . LYS A 1 193 ? -6.554 -1.577 8.813 1.00 97.12 193 LYS A O 1
ATOM 1550 N N . ARG A 1 194 ? -6.106 -3.097 7.234 1.00 97.25 194 ARG A N 1
ATOM 1551 C CA . ARG A 1 194 ? -4.649 -3.043 7.380 1.00 97.25 194 ARG A CA 1
ATOM 1552 C C . ARG A 1 194 ? -4.076 -1.645 7.143 1.00 97.25 194 ARG A C 1
ATOM 1554 O O . ARG A 1 194 ? -3.063 -1.310 7.739 1.00 97.25 194 ARG A O 1
ATOM 1561 N N . VAL A 1 195 ? -4.748 -0.797 6.360 1.00 96.75 195 VAL A N 1
ATOM 1562 C CA . VAL A 1 195 ? -4.396 0.630 6.231 1.00 96.75 195 VAL A CA 1
ATOM 1563 C C . VAL A 1 195 ? -4.450 1.392 7.564 1.00 96.75 195 VAL A C 1
ATOM 1565 O O . VAL A 1 195 ? -3.730 2.369 7.742 1.00 96.75 195 VAL A O 1
ATOM 1568 N N . ASP A 1 196 ? -5.260 0.946 8.529 1.00 96.56 196 ASP A N 1
ATOM 1569 C CA . ASP A 1 196 ? -5.384 1.600 9.835 1.00 96.56 196 ASP A CA 1
ATOM 1570 C C . ASP A 1 196 ? -4.131 1.366 10.710 1.00 96.56 196 ASP A C 1
ATOM 1572 O O . ASP A 1 196 ? -3.839 2.180 11.584 1.00 96.56 196 ASP A O 1
ATOM 1576 N N . PHE A 1 197 ? -3.336 0.317 10.432 1.00 96.25 197 PHE A N 1
ATOM 1577 C CA . PHE A 1 197 ? -2.044 0.040 11.100 1.00 96.25 197 PHE A CA 1
ATOM 1578 C C . PHE A 1 197 ? -0.960 1.050 10.723 1.00 96.25 197 PHE A C 1
ATOM 1580 O O . PHE A 1 197 ? 0.108 1.087 11.332 1.00 96.25 197 PHE A O 1
ATOM 1587 N N . LEU A 1 198 ? -1.229 1.881 9.717 1.00 95.12 198 LEU A N 1
ATOM 1588 C CA . LEU A 1 198 ? -0.344 2.972 9.347 1.00 95.12 198 LEU A CA 1
ATOM 1589 C C . LEU A 1 198 ? -0.523 4.195 10.256 1.00 95.12 198 LEU A C 1
ATOM 1591 O O . LEU A 1 198 ? 0.200 5.171 10.112 1.00 95.12 198 LEU A O 1
ATOM 1595 N N . MET A 1 199 ? -1.486 4.163 11.190 1.00 94.31 199 MET A N 1
ATOM 1596 C CA . MET A 1 199 ? -1.653 5.170 12.249 1.00 94.31 199 MET A CA 1
ATOM 1597 C C . MET A 1 199 ? -1.712 6.620 11.729 1.00 94.31 199 MET A C 1
ATOM 1599 O O . MET A 1 199 ? -1.253 7.548 12.387 1.00 94.31 199 MET A O 1
ATOM 1603 N N . GLY A 1 200 ? -2.275 6.811 10.533 1.00 90.56 200 GLY A N 1
ATOM 1604 C CA . GLY A 1 200 ? -2.388 8.112 9.864 1.00 90.56 200 GLY A CA 1
ATOM 1605 C C . GLY A 1 200 ? -1.320 8.385 8.797 1.00 90.56 200 GLY A C 1
ATOM 1606 O O . GLY A 1 200 ? -1.594 9.166 7.882 1.00 90.56 200 GLY A O 1
ATOM 1607 N N . GLN A 1 201 ? -0.179 7.688 8.831 1.00 94.12 201 GLN A N 1
ATOM 1608 C CA . GLN A 1 201 ? 0.906 7.801 7.847 1.00 94.12 201 GLN A CA 1
ATOM 1609 C C . GLN A 1 201 ? 0.536 7.076 6.553 1.00 94.12 201 GLN A C 1
ATOM 1611 O O . GLN A 1 201 ? 0.851 5.914 6.324 1.00 94.12 201 GLN A O 1
ATOM 1616 N N . THR A 1 202 ? -0.248 7.741 5.720 1.00 95.25 202 THR A N 1
ATOM 1617 C CA . THR A 1 202 ? -0.932 7.114 4.580 1.00 95.25 202 THR A CA 1
ATOM 1618 C C . THR A 1 202 ? -0.347 7.530 3.242 1.00 95.25 202 THR A C 1
ATOM 1620 O O . THR A 1 202 ? -0.819 7.060 2.210 1.00 95.25 202 THR A O 1
ATOM 1623 N N . ARG A 1 203 ? 0.681 8.385 3.219 1.00 96.62 203 ARG A N 1
ATOM 1624 C CA . ARG A 1 203 ? 1.330 8.793 1.974 1.00 96.62 203 ARG A CA 1
ATOM 1625 C C . ARG A 1 203 ? 2.458 7.837 1.631 1.00 96.62 203 ARG A C 1
ATOM 1627 O O . ARG A 1 203 ? 3.329 7.579 2.455 1.00 96.62 203 ARG A O 1
ATOM 1634 N N . PHE A 1 204 ? 2.443 7.333 0.402 1.00 97.19 204 PHE A N 1
ATOM 1635 C CA . PHE A 1 204 ? 3.567 6.591 -0.157 1.00 97.19 204 PHE A CA 1
ATOM 1636 C C . PHE A 1 204 ? 4.765 7.532 -0.342 1.00 97.19 204 PHE A C 1
ATOM 1638 O O . PHE A 1 204 ? 4.608 8.606 -0.924 1.00 97.19 204 PHE A O 1
ATOM 1645 N N . VAL A 1 205 ? 5.954 7.118 0.107 1.00 96.81 205 VAL A N 1
ATOM 1646 C CA . VAL A 1 205 ? 7.201 7.878 -0.087 1.00 96.81 205 VAL A CA 1
ATOM 1647 C C . VAL A 1 205 ? 8.131 7.170 -1.069 1.00 96.81 205 VAL A C 1
ATOM 1649 O O . VAL A 1 205 ? 8.594 7.797 -2.021 1.00 96.81 205 VAL A O 1
ATOM 1652 N N . GLN A 1 206 ? 8.428 5.888 -0.828 1.00 96.94 206 GLN A N 1
ATOM 1653 C CA . GLN A 1 206 ? 9.327 5.070 -1.655 1.00 96.94 206 GLN A CA 1
ATOM 1654 C C . GLN A 1 206 ? 9.262 3.577 -1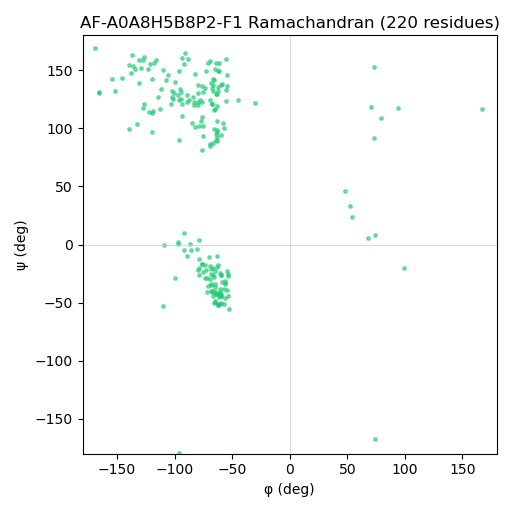.294 1.00 96.94 206 GLN A C 1
ATOM 1656 O O . GLN A 1 206 ? 8.747 3.207 -0.234 1.00 96.94 206 GLN A O 1
ATOM 1661 N N . LEU A 1 207 ? 9.871 2.737 -2.139 1.00 96.75 207 LEU A N 1
ATOM 1662 C CA . LEU A 1 207 ? 10.287 1.379 -1.780 1.00 96.75 207 LEU A CA 1
ATOM 1663 C C . LEU A 1 207 ? 11.814 1.282 -1.758 1.00 96.75 207 LEU A C 1
ATOM 1665 O O . LEU A 1 207 ? 12.484 1.702 -2.699 1.00 96.75 207 LEU A O 1
ATOM 1669 N N . VAL A 1 208 ? 12.355 0.675 -0.703 1.00 95.25 208 VAL A N 1
ATOM 1670 C CA . VAL A 1 208 ? 13.801 0.490 -0.525 1.00 95.25 208 VAL A CA 1
ATOM 1671 C C . VAL A 1 208 ? 14.138 -0.993 -0.608 1.00 95.25 208 VAL A C 1
ATOM 1673 O O . VAL A 1 208 ? 13.689 -1.767 0.236 1.00 95.25 208 VAL A O 1
ATOM 1676 N N . ALA A 1 209 ? 14.931 -1.393 -1.602 1.00 93.12 209 ALA A N 1
ATOM 1677 C CA . ALA A 1 209 ? 15.423 -2.765 -1.710 1.00 93.12 209 ALA A CA 1
ATOM 1678 C C . ALA A 1 209 ? 16.381 -3.094 -0.551 1.00 93.12 209 ALA A C 1
ATOM 1680 O O . ALA A 1 209 ? 17.230 -2.284 -0.170 1.00 93.12 209 ALA A O 1
ATOM 1681 N N . SER A 1 210 ? 16.247 -4.287 0.022 1.00 90.75 210 SER A N 1
ATOM 1682 C CA . SER A 1 210 ? 17.134 -4.775 1.074 1.00 90.75 210 SER A CA 1
ATOM 1683 C C . SER A 1 210 ? 18.469 -5.218 0.486 1.00 90.75 210 SER A C 1
ATOM 1685 O O . SER A 1 210 ? 18.530 -5.949 -0.499 1.00 90.75 210 SER A O 1
ATOM 1687 N N . THR A 1 211 ? 19.560 -4.842 1.149 1.00 86.50 211 THR A N 1
ATOM 1688 C CA . THR A 1 211 ? 20.910 -5.302 0.793 1.00 86.50 211 THR A CA 1
ATOM 1689 C C . THR A 1 211 ? 21.185 -6.739 1.234 1.00 86.50 211 THR A C 1
ATOM 1691 O O . THR A 1 211 ? 22.134 -7.352 0.757 1.00 86.50 211 THR A O 1
ATOM 1694 N N . ARG A 1 212 ? 20.377 -7.283 2.156 1.00 86.94 212 ARG A N 1
ATOM 1695 C CA . ARG A 1 212 ? 20.561 -8.629 2.732 1.00 86.94 212 ARG A CA 1
ATOM 1696 C C . ARG A 1 212 ? 19.666 -9.684 2.094 1.00 86.94 212 ARG A C 1
ATOM 1698 O O . ARG A 1 212 ? 20.015 -10.858 2.088 1.00 86.94 212 ARG A O 1
ATOM 1705 N N . HIS A 1 213 ? 18.509 -9.262 1.595 1.00 88.31 213 HIS A N 1
ATOM 1706 C CA . HIS A 1 213 ? 17.476 -10.140 1.059 1.00 88.31 213 HIS A CA 1
ATOM 1707 C C . HIS A 1 213 ? 17.022 -9.569 -0.291 1.00 88.31 213 HIS A C 1
ATOM 1709 O O . HIS A 1 213 ? 16.319 -8.560 -0.297 1.00 88.31 213 HIS A O 1
ATOM 1715 N N . PRO A 1 214 ? 17.439 -10.154 -1.427 1.00 86.75 214 PRO A N 1
ATOM 1716 C CA . PRO A 1 214 ? 17.243 -9.555 -2.753 1.00 86.75 214 PRO A CA 1
ATOM 1717 C C . PRO A 1 214 ? 15.764 -9.431 -3.155 1.00 86.75 214 PRO A C 1
ATOM 1719 O O . PRO A 1 214 ? 15.405 -8.582 -3.969 1.00 86.75 214 PRO A O 1
ATOM 1722 N N . ASP A 1 215 ? 14.900 -10.250 -2.561 1.00 90.88 215 ASP A N 1
ATOM 1723 C CA . ASP A 1 215 ? 13.451 -10.243 -2.739 1.00 90.88 215 ASP A CA 1
ATOM 1724 C C . ASP A 1 215 ? 12.727 -9.315 -1.753 1.00 90.88 215 ASP A C 1
ATOM 1726 O O . ASP A 1 215 ? 11.530 -9.083 -1.912 1.00 90.88 215 ASP A O 1
ATOM 1730 N N . GLN A 1 216 ? 13.410 -8.773 -0.738 1.00 94.75 216 GLN A N 1
ATOM 1731 C CA . GLN A 1 216 ? 12.781 -8.007 0.336 1.00 94.75 216 GLN A CA 1
ATOM 1732 C C . GLN A 1 216 ? 12.921 -6.499 0.144 1.00 94.75 216 GLN A C 1
ATOM 1734 O O . GLN A 1 216 ? 14.010 -5.971 -0.058 1.00 94.75 216 GLN A O 1
ATOM 1739 N N . TRP A 1 217 ? 11.800 -5.800 0.256 1.00 95.88 217 TRP A N 1
ATOM 1740 C CA . TRP A 1 217 ? 11.680 -4.371 0.007 1.00 95.88 217 TRP A CA 1
ATOM 1741 C C . TRP A 1 217 ? 10.959 -3.729 1.182 1.00 95.88 217 TRP A C 1
ATOM 1743 O O . TRP A 1 217 ? 9.997 -4.290 1.691 1.00 95.88 217 TRP A O 1
ATOM 1753 N N . THR A 1 218 ? 11.394 -2.562 1.633 1.00 97.12 218 THR A N 1
ATOM 1754 C CA . THR A 1 218 ? 10.740 -1.841 2.730 1.00 97.12 218 THR A CA 1
ATOM 1755 C C . THR A 1 218 ? 9.890 -0.718 2.162 1.00 97.12 218 THR A C 1
ATOM 1757 O O . THR A 1 218 ? 10.397 0.128 1.425 1.00 97.12 218 THR A O 1
ATOM 1760 N N . LEU A 1 219 ? 8.606 -0.697 2.522 1.00 97.12 219 LEU A N 1
ATOM 1761 C CA . LEU A 1 219 ? 7.715 0.414 2.207 1.00 97.12 219 LEU A CA 1
ATOM 1762 C C . LEU A 1 219 ? 7.936 1.559 3.193 1.00 97.12 219 LEU A C 1
ATOM 1764 O O . LEU A 1 219 ? 7.775 1.386 4.401 1.00 97.12 219 LEU A O 1
ATOM 1768 N N . VAL A 1 220 ? 8.267 2.734 2.661 1.00 96.81 220 VAL A N 1
ATOM 1769 C CA . VAL A 1 220 ? 8.401 3.969 3.436 1.00 96.81 220 VAL A CA 1
ATOM 1770 C C . VAL A 1 220 ? 7.163 4.831 3.226 1.00 96.81 220 VAL A C 1
ATOM 1772 O O . VAL A 1 220 ? 6.728 5.050 2.091 1.00 96.81 220 VAL A O 1
ATOM 1775 N N . ILE A 1 221 ? 6.612 5.320 4.335 1.00 95.50 221 ILE A N 1
ATOM 1776 C CA . ILE A 1 221 ? 5.373 6.098 4.399 1.00 95.50 221 ILE A CA 1
ATOM 1777 C C . ILE A 1 221 ? 5.568 7.369 5.229 1.00 95.50 221 ILE A C 1
ATOM 1779 O O . ILE A 1 221 ? 6.481 7.432 6.056 1.00 95.50 221 ILE A O 1
ATOM 1783 N N . SER A 1 222 ? 4.699 8.358 5.017 1.00 93.12 222 SER A N 1
ATOM 1784 C CA . SER A 1 222 ? 4.614 9.589 5.819 1.00 93.12 222 SER A CA 1
ATOM 1785 C C . SER A 1 222 ? 3.179 9.964 6.159 1.00 93.12 222 SER A C 1
ATOM 1787 O O . SER A 1 222 ? 2.274 9.654 5.344 1.00 93.12 222 SER A O 1
#

Mean predicted aligned error: 13.72 Å

Radius of gyration: 26.28 Å; Cα contacts (8 Å, |Δi|>4): 299; chains: 1; bounding box: 52×62×87 Å